Protein 1OTH (pdb70)

Secondary structure (DSSP, 8-state):
----TT--BS-GGGS-HHHHHHHHHHHHHHIIIIIIT-----TTTT-EEEEEESS--SHHHHHHHHHHHHTT-EEEEEETTTS-BTTTB-HHHHHHHHHHH-SEEEEE-S-HHHHHHHHHH-SS-EEES--SS--HHHHHHHHHHHHHHHS--TT-EEEEES-SSHHHHHHHTTTGGGT-EEEEE--TT-PPPHHHHHHHHHHHHHHT--EEEES-HHHHHTT-SEEEE--SS-TT-GGGHHHHHHHTTT--B-HHHHHTS-TT-EEEE-S---TTTB-HHHHTSTTB-HHHHHHHHHHHHHHHHHHHH------SPPPP-

Sequence (321 aa):
KVQLKGRDLLTLKNFTGEEIKYMLWLSADLKFRIKQKGEYLPLLQGKSLGMIFEKRSTRTRLSTETGFALLGGHPCFLTTQDIHLGVNESLTDTARVLSSMADAVLARVYKQSDLDTLAKEASIPIINGLSDLYHPIQILADYLTLQEHYSSLKGLTLSWIGDGNNILHSIMMSAAKFGMHLQAATPKGYEPDASVTKLAEQYAKENGTKLLLTNDPLEAAHGGNVLITDTWISMGREEEKKKRLQAFQGYQVTMKTAKVAASDWTFLHCLPRKPEEVDDEVFYSPRSLVFPEAENRKWTIMAVMVSLLTDYSPQLQKPKF

Solvent-accessible surface area: 14017 Å² total; per-residue (Å²): 142,38,149,6,116,52,71,46,0,20,8,1,84,73,5,78,11,94,29,1,44,38,1,0,56,0,1,18,1,0,25,90,28,18,100,112,117,61,51,144,15,57,49,0,130,76,68,29,0,3,0,5,9,51,20,211,33,80,57,2,70,103,8,1,56,55,0,4,48,54,0,26,8,119,16,50,78,35,20,66,156,115,41,110,24,64,112,117,56,60,30,46,72,14,0,147,77,20,22,95,142,15,48,0,0,0,0,13,3,91,131,22,63,33,0,73,44,2,22,165,40,10,105,23,10,0,0,0,0,15,0,78,52,14,4,0,2,2,0,2,0,3,2,2,3,0,19,80,92,43,77,28,0,162,40,18,14,0,0,0,1,0,11,15,13,10,4,0,6,1,1,5,2,0,2,9,26,6,15,1,45,6,17,0,0,4,4,168,65,45,87,11,66,87,75,0,19,150,41,4,94,90,20,9,180,118,68,67,20,100,42,55,66,29,67,64,28,87,98,0,0,116,37,0,21,0,0,4,1,8,14,14,29,22,65,39,109,97,176,55,110,178,158,8,67,138,40,0,135,65,22,67,0,32,62,159,8,7,174,49,14,27,104,65,20,2,0,0,1,16,20,76,49,78,89,68,1,0,36,86,112,0,10,140,13,140,89,18,17,0,114,65,3,20,63,0,7,55,14,2,4,1,0,0,3,0,9,2,18,24,115,40,80,21,125,46,161,95,23,149,31

InterPro domains:
  IPR002292 Ornithine/putrescine carbamoyltransferase [PR00102] (84-98)
  IPR002292 Ornithine/putrescine carbamoyltransferase [PR00102] (117-130)
  IPR002292 Ornithine/putrescine carbamoyltransferase [PR00102] (157-171)
  IPR002292 Ornithine/putrescine carbamoyltransferase [PR00102] (260-270)
  IPR002292 Ornithine/putrescine carbamoyltransferase [PR00102] (321-332)
  IPR002292 Ornithine/putrescine carbamoyltransferase [TIGR00658] (40-342)
  IPR006130 Aspartate/ornithine carbamoyltransferase [PR00100] (86-105)
  IPR006130 Aspartate/ornithine carbamoyltransferase [PR00100] (168-179)
  IPR006130 Aspartate/ornithine carbamoyltransferase [PR00100] (296-305)
  IPR006130 Aspartate/ornithine carbamoyltransferase [PR00100] (307-330)
  IPR006130 Aspartate/ornithine carbamoyltransferase [PS00097] (86-93)
  IPR006131 Aspartate/ornithine carbamoyltransferase, Asp/Orn-binding domain [PF00185] (187-340)
  IPR006132 Aspartate/ornithine carbamoyltransferase, carbamoyl-P binding [PF02729] (40-181)
  IPR036901 Aspartate/ornithine carbamoyltransferase superfamily [G3DSA:3.40.50.1370] (40-338)
  IPR036901 Aspartate/ornithine carbamoyltransferase superfamily [G3DSA:3.40.50.1370] (171-329)
  IPR036901 Aspartate/ornithine carbamoyltransferase superfamily [SSF53671] (36-344)

Structure (mmCIF, N/CA/C/O backbone):
data_1OTH
#
_entry.id   1OTH
#
_cell.length_a   125.900
_cell.length_b   125.900
_cell.length_c   125.900
_cell.angle_alpha   90.00
_cell.angle_beta   90.00
_cell.angle_gamma   90.00
#
_symmetry.space_group_name_H-M   'P 21 3'
#
loop_
_entity.id
_entity.type
_entity.pdbx_description
1 polymer 'PROTEIN (ORNITHINE TRANSCARBAMOYLASE)'
2 non-polymer N-(PHOSPHONOACETYL)-L-ORNITHINE
3 water water
#
loop_
_atom_site.group_PDB
_atom_site.id
_atom_site.type_symbol
_atom_site.label_atom_id
_atom_site.label_alt_id
_atom_site.label_comp_id
_atom_site.label_asym_id
_atom_site.label_entity_id
_atom_site.label_seq_id
_atom_site.pdbx_PDB_ins_code
_atom_site.Cartn_x
_atom_site.Cartn_y
_atom_site.Cartn_z
_atom_site.occupancy
_atom_site.B_iso_or_equiv
_atom_site.auth_seq_id
_atom_site.auth_comp_id
_atom_site.auth_asym_id
_atom_site.auth_atom_id
_atom_site.pdbx_PDB_model_num
ATOM 1 N N . LYS A 1 1 ? -0.087 -22.004 -45.241 1.00 49.14 34 LYS A N 1
ATOM 2 C CA . LYS A 1 1 ? 0.802 -20.875 -45.439 1.00 48.70 34 LYS A CA 1
ATOM 3 C C . LYS A 1 1 ? 1.303 -20.346 -44.091 1.00 46.24 34 LYS A C 1
ATOM 4 O O . LYS A 1 1 ? 2.398 -20.730 -43.669 1.00 44.73 34 LYS A O 1
ATOM 6 N N . VAL A 1 2 ? 0.524 -19.483 -43.405 1.00 42.28 35 VAL A N 1
ATOM 7 C CA . VAL A 1 2 ? 0.855 -18.954 -42.082 1.00 37.70 35 VAL A CA 1
ATOM 8 C C . VAL A 1 2 ? 0.406 -19.935 -40.999 1.00 36.03 35 VAL A C 1
ATOM 9 O O . VAL A 1 2 ? -0.721 -20.438 -41.011 1.00 34.98 35 VAL A O 1
ATOM 13 N N . GLN A 1 3 ? 1.322 -20.236 -40.073 1.00 34.32 36 GLN A N 1
ATOM 14 C CA . GLN A 1 3 ? 1.038 -21.121 -38.948 1.00 35.25 36 GLN A CA 1
ATOM 15 C C . GLN A 1 3 ? 1.525 -20.469 -37.662 1.00 31.81 36 GLN A C 1
ATOM 16 O O . GLN A 1 3 ? 2.728 -20.379 -37.411 1.00 30.79 36 GLN A O 1
ATOM 22 N N . LEU A 1 4 ? 0.594 -20.016 -36.821 1.00 26.60 37 LEU A N 1
ATOM 23 C CA . LEU A 1 4 ? 0.966 -19.320 -35.606 1.00 22.12 37 LEU A CA 1
ATOM 24 C C . LEU A 1 4 ? 0.642 -20.062 -34.316 1.00 21.11 37 LEU A C 1
ATOM 25 O O . LEU A 1 4 ? 1.058 -19.626 -33.240 1.00 20.45 37 LEU A O 1
ATOM 30 N N . LYS A 1 5 ? -0.079 -21.190 -34.379 1.00 19.60 38 LYS A N 1
ATOM 31 C CA . LYS A 1 5 ? -0.451 -21.945 -33.186 1.00 20.49 38 LYS A CA 1
ATOM 32 C C . LYS A 1 5 ? 0.751 -22.447 -32.388 1.00 20.01 38 LYS A C 1
ATOM 33 O O . LYS A 1 5 ? 1.681 -23.063 -32.915 1.00 20.27 38 LYS A O 1
ATOM 39 N N . GLY A 1 6 ? 0.743 -22.103 -31.101 1.00 18.32 39 GLY A N 1
ATOM 40 C CA . GLY A 1 6 ? 1.808 -22.492 -30.200 1.00 18.58 39 GLY A CA 1
ATOM 41 C C . GLY A 1 6 ? 2.938 -21.486 -30.098 1.00 18.83 39 GLY A C 1
ATOM 42 O O . GLY A 1 6 ? 3.795 -21.614 -29.225 1.00 19.73 39 GLY A O 1
ATOM 43 N N . ARG A 1 7 ? 2.985 -20.469 -30.960 1.00 18.93 40 ARG A N 1
ATOM 44 C CA . ARG A 1 7 ? 4.038 -19.467 -30.888 1.00 18.64 40 ARG A CA 1
ATOM 45 C C . ARG A 1 7 ? 3.884 -18.482 -29.741 1.00 18.41 40 ARG A C 1
ATOM 46 O O . ARG A 1 7 ? 2.801 -18.317 -29.180 1.00 16.27 40 ARG A O 1
ATOM 54 N N . ASP A 1 8 ? 5.007 -17.861 -29.355 1.00 18.65 41 ASP A N 1
ATOM 55 C CA . ASP A 1 8 ? 4.972 -16.754 -28.416 1.00 18.34 41 ASP A CA 1
ATOM 56 C C . ASP A 1 8 ? 4.824 -15.463 -29.222 1.00 18.49 41 ASP A C 1
ATOM 57 O O . ASP A 1 8 ? 5.023 -15.469 -30.438 1.00 18.14 41 ASP A O 1
ATOM 62 N N . LEU A 1 9 ? 4.418 -14.355 -28.590 1.00 18.31 42 LEU A N 1
ATOM 63 C CA . LEU A 1 9 ? 4.386 -13.066 -29.269 1.00 17.71 42 LEU A CA 1
ATOM 64 C C . LEU A 1 9 ? 5.040 -12.074 -28.322 1.00 17.80 42 LEU A C 1
ATOM 65 O O . LEU A 1 9 ? 4.393 -11.413 -27.496 1.00 16.72 42 LEU A O 1
ATOM 70 N N . LEU A 1 10 ? 6.367 -11.979 -28.467 1.00 14.26 43 LEU A N 1
ATOM 71 C CA . LEU A 1 10 ? 7.131 -11.099 -27.588 1.00 16.71 43 LEU A CA 1
ATOM 72 C C . LEU A 1 10 ? 7.499 -9.763 -28.222 1.00 15.02 43 LEU A C 1
ATOM 73 O O . LEU A 1 10 ? 7.680 -8.754 -27.539 1.00 16.56 43 LEU A O 1
ATOM 78 N N . THR A 1 11 ? 7.634 -9.796 -29.552 1.00 16.41 44 THR A N 1
ATOM 79 C CA . THR A 1 11 ? 7.948 -8.655 -30.396 1.00 15.13 44 THR A CA 1
ATOM 80 C C . THR A 1 11 ? 7.654 -9.031 -31.837 1.00 15.14 44 THR A C 1
ATOM 81 O O . THR A 1 11 ? 7.764 -10.178 -32.271 1.00 15.32 44 THR A O 1
ATOM 85 N N . LEU A 1 12 ? 7.252 -7.985 -32.563 1.00 16.71 45 LEU A N 1
ATOM 86 C CA . LEU A 1 12 ? 6.943 -8.046 -33.978 1.00 16.96 45 LEU A CA 1
ATOM 87 C C . LEU A 1 12 ? 8.182 -8.251 -34.856 1.00 18.67 45 LEU A C 1
ATOM 88 O O . LEU A 1 12 ? 8.057 -8.573 -36.040 1.00 16.65 45 LEU A O 1
ATOM 93 N N . LYS A 1 13 ? 9.411 -8.106 -34.334 1.00 20.28 46 LYS A N 1
ATOM 94 C CA . LYS A 1 13 ? 10.565 -8.423 -35.164 1.00 23.79 46 LYS A CA 1
ATOM 95 C C . LYS A 1 13 ? 10.663 -9.906 -35.493 1.00 22.92 46 LYS A C 1
ATOM 96 O O . LYS A 1 13 ? 11.306 -10.269 -36.477 1.00 24.94 46 LYS A O 1
ATOM 102 N N . ASN A 1 14 ? 10.001 -10.767 -34.706 1.00 20.76 47 ASN A N 1
ATOM 103 C CA . ASN A 1 14 ? 10.003 -12.202 -34.949 1.00 20.98 47 ASN A CA 1
ATOM 104 C C . ASN A 1 14 ? 8.894 -12.648 -35.885 1.00 20.81 47 ASN A C 1
ATOM 105 O O . ASN A 1 14 ? 8.671 -13.845 -36.076 1.00 22.33 47 ASN A O 1
ATOM 110 N N . PHE A 1 15 ? 8.185 -11.680 -36.485 1.00 20.14 48 PHE A N 1
ATOM 111 C CA . PHE A 1 15 ? 7.056 -11.938 -37.366 1.00 19.39 48 PHE A CA 1
ATOM 112 C C . PHE A 1 15 ? 7.218 -11.282 -38.727 1.00 20.06 48 PHE A C 1
ATOM 113 O O . PHE A 1 15 ? 7.652 -10.131 -38.839 1.00 19.71 48 PHE A O 1
ATOM 121 N N . THR A 1 16 ? 6.867 -12.038 -39.769 1.00 18.28 49 THR A N 1
ATOM 122 C CA . THR A 1 16 ? 6.891 -11.521 -41.130 1.00 17.86 49 THR A CA 1
ATOM 123 C C . THR A 1 16 ? 5.658 -10.658 -41.401 1.00 19.33 49 THR A C 1
ATOM 124 O O . THR A 1 16 ? 4.666 -10.698 -40.662 1.00 18.05 49 THR A O 1
ATOM 128 N N . GLY A 1 17 ? 5.725 -9.879 -42.489 1.00 17.97 50 GLY A N 1
ATOM 129 C CA . GLY A 1 17 ? 4.615 -9.063 -42.952 1.00 16.97 50 GLY A CA 1
ATOM 130 C C . GLY A 1 17 ? 3.387 -9.928 -43.161 1.00 18.41 50 GLY A C 1
ATOM 131 O O . GLY A 1 17 ? 2.290 -9.552 -42.760 1.00 17.94 50 GLY A O 1
ATOM 132 N N . GLU A 1 18 ? 3.563 -11.131 -43.713 1.00 17.96 51 GLU A N 1
ATOM 133 C CA . GLU A 1 18 ? 2.455 -12.041 -43.941 1.00 21.40 51 GLU A CA 1
ATOM 134 C C . GLU A 1 18 ? 1.823 -12.559 -42.649 1.00 19.71 51 GLU A C 1
ATOM 135 O O . GLU A 1 18 ? 0.601 -12.699 -42.566 1.00 18.04 51 GLU A O 1
ATOM 141 N N . GLU A 1 19 ? 2.631 -12.811 -41.612 1.00 19.75 52 GLU A N 1
ATOM 142 C CA . GLU A 1 19 ? 2.103 -13.250 -40.324 1.00 18.70 52 GLU A CA 1
ATOM 143 C C . GLU A 1 19 ? 1.357 -12.150 -39.588 1.00 17.47 52 GLU A C 1
ATOM 144 O O . GLU A 1 19 ? 0.314 -12.417 -38.991 1.00 17.34 52 GLU A O 1
ATOM 150 N N . ILE A 1 20 ? 1.861 -10.909 -39.639 1.00 15.84 53 ILE A N 1
ATOM 151 C CA . ILE A 1 20 ? 1.191 -9.800 -38.981 1.00 16.62 53 ILE A CA 1
ATOM 152 C C . ILE A 1 20 ? -0.097 -9.461 -39.735 1.00 17.89 53 ILE A C 1
ATOM 153 O O . ILE A 1 20 ? -1.112 -9.142 -39.108 1.00 19.24 53 ILE A O 1
ATOM 158 N N . LYS A 1 21 ? -0.107 -9.567 -41.079 1.00 18.62 54 LYS A N 1
ATOM 159 C CA . LYS A 1 21 ? -1.319 -9.355 -41.866 1.00 17.64 54 LYS A CA 1
ATOM 160 C C . LYS A 1 21 ? -2.370 -10.410 -41.535 1.00 16.81 54 LYS A C 1
ATOM 161 O O . LYS A 1 21 ? -3.564 -10.111 -41.480 1.00 15.25 54 LYS A O 1
ATOM 167 N N . TYR A 1 22 ? -1.928 -11.642 -41.256 1.00 15.76 55 TYR A N 1
ATOM 168 C CA . TYR A 1 22 ? -2.836 -12.705 -40.860 1.00 17.03 55 TYR A CA 1
ATOM 169 C C . TYR A 1 22 ? -3.525 -12.358 -39.542 1.00 16.23 55 TYR A C 1
ATOM 170 O O . TYR A 1 22 ? -4.728 -12.585 -39.392 1.00 18.11 55 TYR A O 1
ATOM 179 N N . MET A 1 23 ? -2.771 -11.827 -38.576 1.00 15.66 56 MET A N 1
ATOM 180 C CA . MET A 1 23 ? -3.344 -11.403 -37.308 1.00 15.69 56 MET A CA 1
ATOM 181 C C . MET A 1 23 ? -4.348 -10.269 -37.484 1.00 14.47 56 MET A C 1
ATOM 182 O O . MET A 1 23 ? -5.383 -10.269 -36.817 1.00 13.97 56 MET A O 1
ATOM 187 N N . LEU A 1 24 ? -4.117 -9.314 -38.396 1.00 14.07 57 LEU A N 1
ATOM 188 C CA . LEU A 1 24 ? -5.084 -8.245 -38.649 1.00 13.95 57 LEU A CA 1
ATOM 189 C C . LEU A 1 24 ? -6.315 -8.752 -39.412 1.00 14.68 57 LEU A C 1
ATOM 190 O O . LEU A 1 24 ? -7.428 -8.256 -39.213 1.00 13.85 57 LEU A O 1
ATOM 195 N N . TRP A 1 25 ? -6.143 -9.769 -40.272 1.00 14.45 58 TRP A N 1
ATOM 196 C CA . TRP A 1 25 ? -7.234 -10.422 -40.990 1.00 15.47 58 TRP A CA 1
ATOM 197 C C . TRP A 1 25 ? -8.147 -11.103 -39.981 1.00 16.77 58 TRP A C 1
ATOM 198 O O . TRP A 1 25 ? -9.358 -10.893 -40.042 1.00 16.32 58 TRP A O 1
ATOM 209 N N . LEU A 1 26 ? -7.586 -11.917 -39.063 1.00 17.07 59 LEU A N 1
ATOM 210 C CA . LEU A 1 26 ? -8.359 -12.579 -38.017 1.00 16.18 59 LEU A CA 1
ATOM 211 C C . LEU A 1 26 ? -9.067 -11.556 -37.122 1.00 14.55 59 LEU A C 1
ATOM 212 O O . LEU A 1 26 ? -10.206 -11.791 -36.725 1.00 15.21 59 LEU A O 1
ATOM 217 N N . SER A 1 27 ? -8.428 -10.423 -36.776 1.00 12.94 60 SER A N 1
ATOM 218 C CA . SER A 1 27 ? -9.035 -9.365 -35.975 1.00 12.15 60 SER A CA 1
ATOM 219 C C . SER A 1 27 ? -10.309 -8.814 -36.610 1.00 14.38 60 SER A C 1
ATOM 220 O O . SER A 1 27 ? -11.332 -8.629 -35.942 1.00 13.29 60 SER A O 1
ATOM 223 N N . ALA A 1 28 ? -10.201 -8.544 -37.929 1.00 14.66 61 ALA A N 1
ATOM 224 C CA . ALA A 1 28 ? -11.290 -8.036 -38.749 1.00 14.57 61 ALA A CA 1
ATOM 225 C C . ALA A 1 28 ? -12.391 -9.082 -38.846 1.00 15.90 61 ALA A C 1
ATOM 226 O O . ALA A 1 28 ? -13.569 -8.740 -38.780 1.00 18.02 61 ALA A O 1
ATOM 228 N N . ASP A 1 29 ? -12.044 -10.369 -38.954 1.00 15.48 62 ASP A N 1
ATOM 229 C CA . ASP A 1 29 ? -13.033 -11.434 -39.036 1.00 16.62 62 ASP A CA 1
ATOM 230 C C . ASP A 1 29 ? -13.837 -11.551 -37.745 1.00 17.50 62 ASP A C 1
ATOM 231 O O . ASP A 1 29 ? -15.072 -11.582 -37.772 1.00 17.51 62 ASP A O 1
ATOM 236 N N . LEU A 1 30 ? -13.117 -11.576 -36.613 1.00 15.65 63 LEU A N 1
ATOM 237 C CA . LEU A 1 30 ? -13.716 -11.664 -35.284 1.00 16.66 63 LEU A CA 1
ATOM 238 C C . LEU A 1 30 ? -14.561 -10.428 -34.959 1.00 16.33 63 LEU A C 1
ATOM 239 O O . LEU A 1 30 ? -15.665 -10.563 -34.421 1.00 14.52 63 LEU A O 1
ATOM 244 N N . LYS A 1 31 ? -14.088 -9.223 -35.330 1.00 13.96 64 LYS A N 1
ATOM 245 C CA . LYS A 1 31 ? -14.859 -7.996 -35.161 1.00 13.78 64 LYS A CA 1
ATOM 246 C C . LYS A 1 31 ? -16.145 -8.054 -36.001 1.00 13.66 64 LYS A C 1
ATOM 247 O O . LYS A 1 31 ? -17.228 -7.767 -35.487 1.00 12.89 64 LYS A O 1
ATOM 253 N N . PHE A 1 32 ? -16.084 -8.481 -37.269 1.00 13.53 65 PHE A N 1
ATOM 254 C CA . PHE A 1 32 ? -17.273 -8.576 -38.107 1.00 15.21 65 PHE A CA 1
ATOM 255 C C . PHE A 1 32 ? -18.291 -9.585 -37.558 1.00 15.37 65 PHE A C 1
ATOM 256 O O . PHE A 1 32 ? -19.460 -9.239 -37.370 1.00 13.53 65 PHE A O 1
ATOM 264 N N . ARG A 1 33 ? -17.861 -10.817 -37.248 1.00 16.39 66 ARG A N 1
ATOM 265 C CA . ARG A 1 33 ? -18.758 -11.853 -36.730 1.00 16.76 66 ARG A CA 1
ATOM 266 C C . ARG A 1 33 ? -19.432 -11.519 -35.403 1.00 16.20 66 ARG A C 1
ATOM 267 O O . ARG A 1 33 ? -20.649 -11.668 -35.274 1.00 17.08 66 ARG A O 1
ATOM 275 N N . ILE A 1 34 ? -18.661 -11.031 -34.421 1.00 14.53 67 ILE A N 1
ATOM 276 C CA . ILE A 1 34 ? -19.187 -10.730 -33.098 1.00 14.48 67 ILE A CA 1
ATOM 277 C C . ILE A 1 34 ? -19.785 -9.334 -32.991 1.00 15.57 67 ILE A C 1
ATOM 278 O O . ILE A 1 34 ? -20.949 -9.230 -32.597 1.00 14.97 67 ILE A O 1
ATOM 283 N N . LYS A 1 35 ? -19.059 -8.253 -33.323 1.00 15.36 68 LYS A N 1
ATOM 284 C CA . LYS A 1 35 ? -19.593 -6.902 -33.192 1.00 14.31 68 LYS A CA 1
ATOM 285 C C . LYS A 1 35 ? -20.702 -6.614 -34.200 1.00 15.75 68 LYS A C 1
ATOM 286 O O . LYS A 1 35 ? -21.745 -6.076 -33.827 1.00 15.26 68 LYS A O 1
ATOM 292 N N . GLN A 1 36 ? -20.531 -6.973 -35.477 1.00 15.90 69 GLN A N 1
ATOM 293 C CA . GLN A 1 36 ? -21.536 -6.661 -36.476 1.00 15.99 69 GLN A CA 1
ATOM 294 C C . GLN A 1 36 ? -22.611 -7.733 -36.610 1.00 15.95 69 GLN A C 1
ATOM 295 O O . GLN A 1 36 ? -23.796 -7.396 -36.540 1.00 16.43 69 GLN A O 1
ATOM 301 N N . LYS A 1 37 ? -22.275 -9.018 -36.787 1.00 15.16 70 LYS A N 1
ATOM 302 C CA . LYS A 1 37 ? -23.301 -10.051 -36.925 1.00 15.54 70 LYS A CA 1
ATOM 303 C C . LYS A 1 37 ? -23.917 -10.523 -35.602 1.00 18.25 70 LYS A C 1
ATOM 304 O O . LYS A 1 37 ? -24.978 -11.163 -35.579 1.00 17.78 70 LYS A O 1
ATOM 310 N N . GLY A 1 38 ? -23.287 -10.193 -34.465 1.00 17.38 71 GLY A N 1
ATOM 311 C CA . GLY A 1 38 ? -23.791 -10.568 -33.150 1.00 16.98 71 GLY A CA 1
ATOM 312 C C . GLY A 1 38 ? -23.643 -12.046 -32.819 1.00 17.20 71 GLY A C 1
ATOM 313 O O . GLY A 1 38 ? -24.384 -12.563 -31.988 1.00 18.04 71 GLY A O 1
ATOM 314 N N . GLU A 1 39 ? -22.704 -12.758 -33.449 1.00 16.30 72 GLU A N 1
ATOM 315 C CA . GLU A 1 39 ? -22.484 -14.164 -33.156 1.00 17.73 72 GLU A CA 1
ATOM 316 C C . GLU A 1 39 ? -21.761 -14.367 -31.827 1.00 18.32 72 GLU A C 1
ATOM 317 O O . GLU A 1 39 ? -21.013 -13.503 -31.364 1.00 18.65 72 GLU A O 1
ATOM 323 N N . TYR A 1 40 ? -22.043 -15.498 -31.177 1.00 18.50 73 TYR A N 1
ATOM 324 C CA . TYR A 1 40 ? -21.313 -15.902 -29.989 1.00 18.20 73 TYR A CA 1
ATOM 325 C C . TYR A 1 40 ? -20.367 -17.010 -30.444 1.00 17.59 73 TYR A C 1
ATOM 326 O O . TYR A 1 40 ? -20.773 -18.067 -30.935 1.00 17.27 73 TYR A O 1
ATOM 335 N N . LEU A 1 41 ? -19.068 -16.753 -30.307 1.00 17.50 74 LEU A N 1
ATOM 336 C CA . LEU A 1 41 ? -18.068 -17.686 -30.796 1.00 18.31 74 LEU A CA 1
ATOM 337 C C . LEU A 1 41 ? -17.229 -18.217 -29.648 1.00 19.33 74 LEU A C 1
ATOM 338 O O . LEU A 1 41 ? -16.226 -17.605 -29.283 1.00 19.61 74 LEU A O 1
ATOM 343 N N . PRO A 1 42 ? -17.583 -19.357 -29.033 1.00 20.57 75 PRO A N 1
ATOM 344 C CA . PRO A 1 42 ? -16.899 -19.884 -27.852 1.00 18.55 75 PRO A CA 1
ATOM 345 C C . PRO A 1 42 ? -15.611 -20.620 -28.224 1.00 17.73 75 PRO A C 1
ATOM 346 O O . PRO A 1 42 ? -15.378 -21.761 -27.818 1.00 15.70 75 PRO A O 1
ATOM 350 N N . LEU A 1 43 ? -14.747 -19.940 -28.995 1.00 15.98 76 LEU A N 1
ATOM 351 C CA . LEU A 1 43 ? -13.513 -20.522 -29.508 1.00 17.41 76 LEU A CA 1
ATOM 352 C C . LEU A 1 43 ? -12.467 -20.893 -28.459 1.00 16.54 76 LEU A C 1
ATOM 353 O O . LEU A 1 43 ? -11.617 -21.759 -28.685 1.00 17.49 76 LEU A O 1
ATOM 358 N N . LEU A 1 44 ? -12.520 -20.244 -27.291 1.00 16.73 77 LEU A N 1
ATOM 359 C CA . LEU A 1 44 ? -11.581 -20.525 -26.226 1.00 16.25 77 LEU A CA 1
ATOM 360 C C . LEU A 1 44 ? -12.270 -21.162 -25.033 1.00 16.90 77 LEU A C 1
ATOM 361 O O . LEU A 1 44 ? -11.818 -21.046 -23.889 1.00 15.84 77 LEU A O 1
ATOM 366 N N . GLN A 1 45 ? -13.366 -21.893 -25.290 1.00 16.13 78 GLN A N 1
ATOM 367 C CA . GLN A 1 45 ? -14.059 -22.587 -24.216 1.00 18.16 78 GLN A CA 1
ATOM 368 C C . GLN A 1 45 ? -13.151 -23.673 -23.649 1.00 17.32 78 GLN A C 1
ATOM 369 O O . GLN A 1 45 ? -12.445 -24.363 -24.382 1.00 18.10 78 GLN A O 1
ATOM 375 N N . GLY A 1 46 ? -13.129 -23.766 -22.319 1.00 15.84 79 GLY A N 1
ATOM 376 C CA . GLY A 1 46 ? -12.279 -24.709 -21.624 1.00 16.75 79 GLY A CA 1
ATOM 377 C C . GLY A 1 46 ? -10.827 -24.245 -21.567 1.00 16.17 79 GLY A C 1
ATOM 378 O O . GLY A 1 46 ? -9.953 -25.040 -21.235 1.00 14.77 79 GLY A O 1
ATOM 379 N N . LYS A 1 47 ? -10.527 -22.987 -21.917 1.00 15.78 80 LYS A N 1
ATOM 380 C CA . LYS A 1 47 ? -9.167 -22.473 -21.830 1.00 16.73 80 LYS A CA 1
ATOM 381 C C . LYS A 1 47 ? -9.101 -21.372 -20.782 1.00 16.63 80 LYS A C 1
ATOM 382 O O . LYS A 1 47 ? -10.108 -20.740 -20.447 1.00 16.13 80 LYS A O 1
ATOM 388 N N . SER A 1 48 ? -7.897 -21.149 -20.243 1.00 14.90 81 SER A N 1
ATOM 389 C CA . SER A 1 48 ? -7.648 -20.066 -19.303 1.00 15.78 81 SER A CA 1
ATOM 390 C C . SER A 1 48 ? -6.399 -19.274 -19.665 1.00 14.03 81 SER A C 1
ATOM 391 O O . SER A 1 48 ? -5.489 -19.759 -20.338 1.00 14.78 81 SER A O 1
ATOM 394 N N . LEU A 1 49 ? -6.383 -18.026 -19.202 1.00 13.96 82 LEU A N 1
ATOM 395 C CA . LEU A 1 49 ? -5.282 -17.107 -19.416 1.00 14.56 82 LEU A CA 1
ATOM 396 C C . LEU A 1 49 ? -4.734 -16.570 -18.103 1.00 15.99 82 LEU A C 1
ATOM 397 O O . LEU A 1 49 ? -5.487 -16.081 -17.251 1.00 15.81 82 LEU A O 1
ATOM 402 N N . GLY A 1 50 ? -3.412 -16.637 -17.938 1.00 15.31 83 GLY A N 1
ATOM 403 C CA . GLY A 1 50 ? -2.781 -16.022 -16.783 1.00 16.07 83 GLY A CA 1
ATOM 404 C C . GLY A 1 50 ? -2.322 -14.620 -17.160 1.00 18.08 83 GLY A C 1
ATOM 405 O O . GLY A 1 50 ? -1.473 -14.475 -18.038 1.00 18.08 83 GLY A O 1
ATOM 406 N N . MET A 1 51 ? -2.885 -13.572 -16.537 1.00 18.57 84 MET A N 1
ATOM 407 C CA . MET A 1 51 ? -2.520 -12.188 -16.831 1.00 19.27 84 MET A CA 1
ATOM 408 C C . MET A 1 51 ? -1.658 -11.588 -15.726 1.00 20.92 84 MET A C 1
ATOM 409 O O . MET A 1 51 ? -2.155 -11.247 -14.649 1.00 21.91 84 MET A O 1
ATOM 414 N N . ILE A 1 52 ? -0.345 -11.471 -15.969 1.00 21.21 85 ILE A N 1
ATOM 415 C CA . ILE A 1 52 ? 0.570 -10.871 -15.001 1.00 20.64 85 ILE A CA 1
ATOM 416 C C . ILE A 1 52 ? 0.783 -9.398 -15.336 1.00 20.26 85 ILE A C 1
ATOM 417 O O . ILE A 1 52 ? 1.225 -9.036 -16.422 1.00 20.93 85 ILE A O 1
ATOM 422 N N . PHE A 1 53 ? 0.453 -8.530 -14.387 1.00 18.74 86 PHE A N 1
ATOM 423 C CA . PHE A 1 53 ? 0.600 -7.098 -14.549 1.00 18.96 86 PHE A CA 1
ATOM 424 C C . PHE A 1 53 ? 1.474 -6.489 -13.468 1.00 19.80 86 PHE A C 1
ATOM 425 O O . PHE A 1 53 ? 1.119 -6.484 -12.290 1.00 20.07 86 PHE A O 1
ATOM 433 N N . GLU A 1 54 ? 2.635 -5.971 -13.876 1.00 19.39 87 GLU A N 1
ATOM 434 C CA . GLU A 1 54 ? 3.571 -5.309 -12.975 1.00 20.05 87 GLU A CA 1
ATOM 435 C C . GLU A 1 54 ? 3.436 -3.799 -13.023 1.00 19.99 87 GLU A C 1
ATOM 436 O O . GLU A 1 54 ? 4.107 -3.072 -12.281 1.00 19.99 87 GLU A O 1
ATOM 442 N N . LYS A 1 55 ? 2.558 -3.327 -13.923 1.00 18.66 88 LYS A N 1
ATOM 443 C CA . LYS A 1 55 ? 2.294 -1.911 -14.155 1.00 17.67 88 LYS A 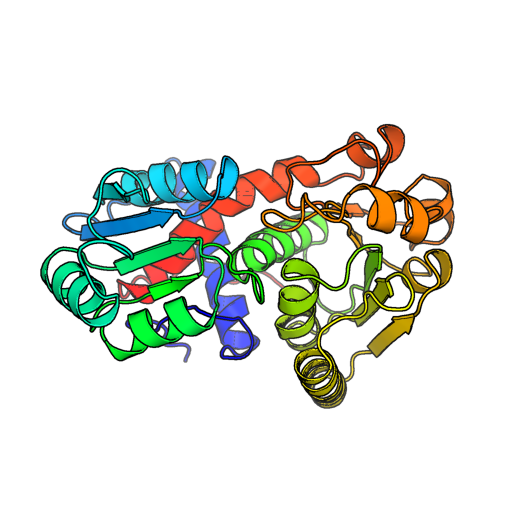CA 1
ATOM 444 C C . LYS A 1 55 ? 0.800 -1.720 -14.337 1.00 17.11 88 LYS A C 1
ATOM 445 O O . LYS A 1 55 ? 0.088 -2.676 -14.634 1.00 18.59 88 LYS A O 1
ATOM 451 N N . ARG A 1 56 ? 0.313 -0.490 -14.163 1.00 16.68 89 ARG A N 1
ATOM 452 C CA . ARG A 1 56 ? -1.090 -0.156 -14.366 1.00 16.85 89 ARG A CA 1
ATOM 453 C C . ARG A 1 56 ? -1.520 -0.333 -15.813 1.00 16.65 89 ARG A C 1
ATOM 454 O O . ARG A 1 56 ? -0.697 -0.325 -16.731 1.00 15.60 89 ARG A O 1
ATOM 462 N N . SER A 1 57 ? -2.831 -0.502 -15.991 1.00 15.55 90 SER A N 1
ATOM 463 C CA . SER A 1 57 ? -3.419 -0.675 -17.304 1.00 15.33 90 SER A CA 1
ATOM 464 C C . SER A 1 57 ? -4.928 -0.492 -17.259 1.00 15.63 90 SER A C 1
ATOM 465 O O . SER A 1 57 ? -5.571 -0.960 -16.315 1.00 17.36 90 SER A O 1
ATOM 468 N N . THR A 1 58 ? -5.498 0.218 -18.244 1.00 13.70 91 THR A N 1
ATOM 469 C CA . THR A 1 58 ? -6.945 0.300 -18.400 1.00 13.71 91 THR A CA 1
ATOM 470 C C . THR A 1 58 ? -7.304 -0.469 -19.667 1.00 14.47 91 THR A C 1
ATOM 471 O O . THR A 1 58 ? -8.070 -1.434 -19.596 1.00 16.08 91 THR A O 1
ATOM 475 N N . ARG A 1 59 ? -6.752 -0.097 -20.834 1.00 14.55 92 ARG A N 1
ATOM 476 C CA . ARG A 1 59 ? -7.037 -0.765 -22.103 1.00 14.11 92 ARG A CA 1
ATOM 477 C C . ARG A 1 59 ? -6.518 -2.183 -22.280 1.00 14.44 92 ARG A C 1
ATOM 478 O O . ARG A 1 59 ? -7.289 -3.038 -22.721 1.00 12.71 92 ARG A O 1
ATOM 486 N N . THR A 1 60 ? -5.246 -2.479 -21.955 1.00 13.42 93 THR A N 1
ATOM 487 C CA . THR A 1 60 ? -4.697 -3.823 -22.113 1.00 14.53 93 THR A CA 1
ATOM 488 C C . THR A 1 60 ? -5.453 -4.750 -21.173 1.00 14.09 93 THR A C 1
ATOM 489 O O . THR A 1 60 ? -5.845 -5.834 -21.578 1.00 15.72 93 THR A O 1
ATOM 493 N N . ARG A 1 61 ? -5.711 -4.311 -19.941 1.00 15.24 94 ARG A N 1
ATOM 494 C CA . ARG A 1 61 ? -6.463 -5.073 -18.951 1.00 14.59 94 ARG A CA 1
ATOM 495 C C . ARG A 1 61 ? -7.879 -5.400 -19.413 1.00 14.66 94 ARG A C 1
ATOM 496 O O . ARG A 1 61 ? -8.231 -6.573 -19.454 1.00 15.48 94 ARG A O 1
ATOM 504 N N . LEU A 1 62 ? -8.696 -4.391 -19.761 1.00 15.01 95 LEU A N 1
ATOM 505 C CA . LEU A 1 62 ? -10.072 -4.587 -20.204 1.00 17.00 95 LEU A CA 1
ATOM 506 C C . LEU A 1 62 ? -10.223 -5.337 -21.508 1.00 16.64 95 LEU A C 1
ATOM 507 O O . LEU A 1 62 ? -11.071 -6.223 -21.606 1.00 16.94 95 LEU A O 1
ATOM 512 N N . SER A 1 63 ? -9.414 -4.992 -22.520 1.00 15.62 96 SER A N 1
ATOM 513 C CA . SER A 1 63 ? -9.490 -5.635 -23.822 1.00 14.41 96 SER A CA 1
ATOM 514 C C . SER A 1 63 ? -9.163 -7.113 -23.710 1.00 13.77 96 SER A C 1
ATOM 515 O O . SER A 1 63 ? -9.869 -7.937 -24.290 1.00 13.63 96 SER A O 1
ATOM 518 N N . THR A 1 64 ? -8.115 -7.441 -22.929 1.00 13.05 97 THR A N 1
ATOM 519 C CA . THR A 1 64 ? -7.678 -8.823 -22.748 1.00 13.42 97 THR A CA 1
ATOM 520 C C . THR A 1 64 ? -8.690 -9.590 -21.903 1.00 15.28 97 THR A C 1
ATOM 521 O O . THR A 1 64 ? -9.102 -10.693 -22.287 1.00 15.29 97 THR A O 1
ATOM 525 N N . GLU A 1 65 ? -9.147 -9.006 -20.783 1.00 15.16 98 GLU A N 1
ATOM 526 C CA . GLU A 1 65 ? -10.067 -9.711 -19.903 1.00 15.51 98 GLU A CA 1
ATOM 527 C C . GLU A 1 65 ? -11.435 -9.944 -20.538 1.00 15.17 98 GLU A C 1
ATOM 528 O O . GLU A 1 65 ? -11.892 -11.090 -20.588 1.00 15.45 98 GLU A O 1
ATOM 534 N N . THR A 1 66 ? -12.076 -8.897 -21.090 1.00 14.97 99 THR A N 1
ATOM 535 C CA . THR A 1 66 ? -13.386 -9.055 -21.713 1.00 12.90 99 THR A CA 1
ATOM 536 C C . THR A 1 66 ? -13.266 -9.812 -23.021 1.00 13.26 99 THR A C 1
ATOM 537 O O . THR A 1 66 ? -14.180 -10.552 -23.367 1.00 14.66 99 THR A O 1
ATOM 541 N N . GLY A 1 67 ? -12.141 -9.676 -23.740 1.00 14.12 100 GLY A N 1
ATOM 542 C CA . GLY A 1 67 ? -11.888 -10.385 -24.990 1.00 12.42 100 GLY A CA 1
ATOM 543 C C . GLY A 1 67 ? -11.733 -11.895 -24.809 1.00 11.71 100 GLY A C 1
ATOM 544 O O . GLY A 1 67 ? -12.343 -12.678 -25.549 1.00 11.11 100 GLY A O 1
ATOM 545 N N . PHE A 1 68 ? -10.961 -12.338 -23.807 1.00 12.62 101 PHE A N 1
ATOM 546 C CA . PHE A 1 68 ? -10.763 -13.773 -23.565 1.00 13.50 101 PHE A CA 1
ATOM 547 C C . PHE A 1 68 ? -12.074 -14.436 -23.131 1.00 13.53 101 PHE A C 1
ATOM 548 O O . PHE A 1 68 ? -12.443 -15.515 -23.601 1.00 13.04 101 PHE A O 1
ATOM 556 N N . ALA A 1 69 ? -12.802 -13.742 -22.250 1.00 14.21 102 ALA A N 1
ATOM 557 C CA . ALA A 1 69 ? -14.079 -14.212 -21.760 1.00 13.64 102 ALA A CA 1
ATOM 558 C C . ALA A 1 69 ? -15.174 -14.215 -22.822 1.00 15.33 102 ALA A C 1
ATOM 559 O O . ALA A 1 69 ? -16.016 -15.112 -22.824 1.00 15.82 102 ALA A O 1
ATOM 561 N N . LEU A 1 70 ? -15.163 -13.266 -23.765 1.00 15.04 103 LEU A N 1
ATOM 562 C CA . LEU A 1 70 ? -16.136 -13.206 -24.855 1.00 15.80 103 LEU A CA 1
ATOM 563 C C . LEU A 1 70 ? -16.008 -14.426 -25.770 1.00 15.96 103 LEU A C 1
ATOM 564 O O . LEU A 1 70 ? -16.982 -14.865 -26.386 1.00 16.19 103 LEU A O 1
ATOM 569 N N . LEU A 1 71 ? -14.801 -15.009 -25.840 1.00 14.66 104 LEU A N 1
ATOM 570 C CA . LEU A 1 71 ? -14.597 -16.235 -26.592 1.00 14.98 104 LEU A CA 1
ATOM 571 C C . LEU A 1 71 ? -14.761 -17.500 -25.740 1.00 14.75 104 LEU A C 1
ATOM 572 O O . LEU A 1 71 ? -14.359 -18.583 -26.154 1.00 15.22 104 LEU A O 1
ATOM 577 N N . GLY A 1 72 ? -15.349 -17.392 -24.538 1.00 14.84 105 GLY A N 1
ATOM 578 C CA . GLY A 1 72 ? -15.672 -18.528 -23.683 1.00 13.57 105 GLY A CA 1
ATOM 579 C C . GLY A 1 72 ? -14.576 -18.936 -22.713 1.00 16.10 105 GLY A C 1
ATOM 580 O O . GLY A 1 72 ? -14.789 -19.876 -21.950 1.00 16.00 105 GLY A O 1
ATOM 581 N N . GLY A 1 73 ? -13.408 -18.273 -22.690 1.00 15.29 106 GLY A N 1
ATOM 582 C CA . GLY A 1 73 ? -12.318 -18.648 -21.796 1.00 15.54 106 GLY A CA 1
ATOM 583 C C . GLY A 1 73 ? -12.325 -17.890 -20.480 1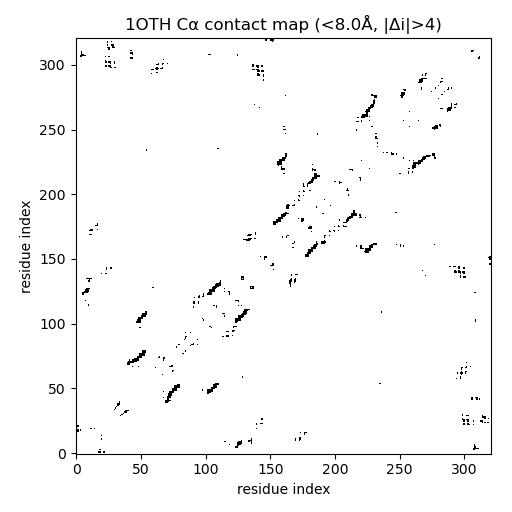.00 14.74 106 GLY A C 1
ATOM 584 O O . GLY A 1 73 ? -13.079 -16.931 -20.302 1.00 13.59 106 GLY A O 1
ATOM 585 N N . HIS A 1 74 ? -11.468 -18.315 -19.544 1.00 15.45 107 HIS A N 1
ATOM 586 C CA . HIS A 1 74 ? -11.383 -17.647 -18.252 1.00 16.62 107 HIS A CA 1
ATOM 587 C C . HIS A 1 74 ? -10.075 -16.873 -18.069 1.00 16.23 107 HIS A C 1
ATOM 588 O O . HIS A 1 74 ? -9.005 -17.473 -17.976 1.00 18.12 107 HIS A O 1
ATOM 595 N N . PRO A 1 75 ? -10.122 -15.537 -17.972 1.00 15.76 108 PRO A N 1
ATOM 596 C CA . PRO A 1 75 ? -8.974 -14.694 -17.686 1.00 16.62 108 PRO A CA 1
ATOM 597 C C . PRO A 1 75 ? -8.730 -14.572 -16.182 1.00 18.21 108 PRO A C 1
ATOM 598 O O . PRO A 1 75 ? -9.652 -14.355 -15.387 1.00 18.40 108 PRO A O 1
ATOM 602 N N . CYS A 1 76 ? -7.469 -14.667 -15.781 1.00 18.04 109 CYS A N 1
ATOM 603 C CA . CYS A 1 76 ? -7.124 -14.584 -14.375 1.00 20.13 109 CYS A CA 1
ATOM 604 C C . CYS A 1 76 ? -6.112 -13.448 -14.159 1.00 18.90 109 CYS A C 1
ATOM 605 O O . CYS A 1 76 ? -4.985 -13.477 -14.652 1.00 18.05 109 CYS A O 1
ATOM 608 N N . PHE A 1 77 ? -6.545 -12.381 -13.470 1.00 17.94 110 PHE A N 1
ATOM 609 C CA . PHE A 1 77 ? -5.739 -11.185 -13.204 1.00 19.07 110 PHE A CA 1
ATOM 610 C C . PHE A 1 77 ? -4.865 -11.315 -11.956 1.00 18.79 110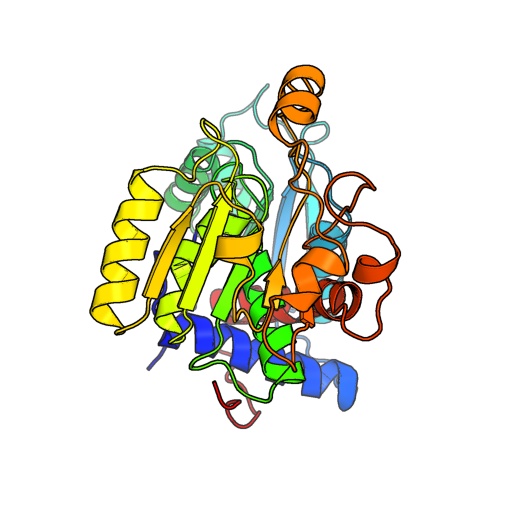 PHE A C 1
ATOM 611 O O . PHE A 1 77 ? -5.319 -11.309 -10.808 1.00 16.93 110 PHE A O 1
ATOM 619 N N . LEU A 1 78 ? -3.559 -11.384 -12.217 1.00 19.82 111 LEU A N 1
ATOM 620 C CA . LEU A 1 78 ? -2.554 -11.599 -11.187 1.00 19.23 111 LEU A CA 1
ATOM 621 C C . LEU A 1 78 ? -1.654 -10.385 -11.065 1.00 19.59 111 LEU A C 1
ATOM 622 O O . LEU A 1 78 ? -1.090 -9.939 -12.063 1.00 20.90 111 LEU A O 1
ATOM 627 N N . THR A 1 79 ? -1.526 -9.816 -9.866 1.00 21.19 112 THR A N 1
ATOM 628 C CA . THR A 1 79 ? -0.625 -8.687 -9.633 1.00 24.22 112 THR A CA 1
ATOM 629 C C . THR A 1 79 ? 0.500 -9.086 -8.688 1.00 26.74 112 THR A C 1
ATOM 630 O O . THR A 1 79 ? 0.432 -10.094 -7.977 1.00 23.11 112 THR A O 1
ATOM 634 N N . THR A 1 80 ? 1.497 -8.185 -8.672 1.00 29.47 113 THR A N 1
ATOM 635 C CA . THR A 1 80 ? 2.696 -8.272 -7.846 1.00 33.26 113 THR A CA 1
ATOM 636 C C . THR A 1 80 ? 2.344 -8.469 -6.373 1.00 32.26 113 THR A C 1
ATOM 637 O O . THR A 1 80 ? 2.988 -9.274 -5.720 1.00 34.28 113 THR A O 1
ATOM 641 N N . GLN A 1 81 ? 1.297 -7.812 -5.856 1.00 31.63 114 GLN A N 1
ATOM 642 C CA . GLN A 1 81 ? 0.883 -7.877 -4.459 1.00 32.45 114 GLN A CA 1
ATOM 643 C C . GLN A 1 81 ? 0.180 -9.165 -4.053 1.00 30.73 114 GLN A C 1
ATOM 644 O O . GLN A 1 81 ? 0.067 -9.468 -2.862 1.00 29.19 114 GLN A O 1
ATOM 650 N N . ASP A 1 82 ? -0.324 -9.924 -5.027 1.00 28.02 115 ASP A N 1
ATOM 651 C CA . ASP A 1 82 ? -1.051 -11.149 -4.743 1.00 26.06 115 ASP A CA 1
ATOM 652 C C . ASP A 1 82 ? -0.268 -12.433 -4.953 1.00 25.77 115 ASP A C 1
ATOM 653 O O . ASP A 1 82 ? -0.441 -13.389 -4.192 1.00 25.51 115 ASP A O 1
ATOM 658 N N . ILE A 1 83 ? 0.574 -12.500 -5.992 1.00 25.72 116 ILE A N 1
ATOM 659 C CA . ILE A 1 83 ? 1.330 -13.719 -6.267 1.00 24.64 116 ILE A CA 1
ATOM 660 C C . ILE A 1 83 ? 2.720 -13.642 -5.665 1.00 24.72 116 ILE A C 1
ATOM 661 O O . ILE A 1 83 ? 3.161 -12.561 -5.267 1.00 25.21 116 ILE A O 1
ATOM 666 N N . HIS A 1 84 ? 3.440 -14.769 -5.612 1.00 24.63 117 HIS A N 1
ATOM 667 C CA . HIS A 1 84 ? 4.759 -14.820 -4.990 1.00 25.16 117 HIS A CA 1
ATOM 668 C C . HIS A 1 84 ? 5.910 -14.220 -5.763 1.00 28.03 117 HIS A C 1
ATOM 669 O O . HIS A 1 84 ? 6.933 -13.909 -5.148 1.00 28.53 117 HIS A O 1
ATOM 676 N N . LEU A 1 85 ? 5.751 -14.050 -7.087 1.00 28.28 118 LEU A N 1
ATOM 677 C CA . LEU A 1 85 ? 6.799 -13.534 -7.967 1.00 33.19 118 LEU A CA 1
ATOM 678 C C . LEU A 1 85 ? 7.625 -12.355 -7.465 1.00 35.40 118 LEU A C 1
ATOM 679 O O . LEU A 1 85 ? 7.148 -11.359 -6.919 1.00 35.91 118 LEU A O 1
ATOM 684 N N . GLY A 1 86 ? 8.925 -12.563 -7.686 1.00 39.92 119 GLY A N 1
ATOM 685 C CA . GLY A 1 86 ? 9.983 -11.620 -7.356 1.00 44.89 119 GLY A CA 1
ATOM 686 C C . GLY A 1 86 ? 10.562 -11.895 -5.975 1.00 49.12 119 GLY A C 1
ATOM 687 O O . GLY A 1 86 ? 11.717 -12.263 -5.790 1.00 49.66 119 GLY A O 1
ATOM 688 N N . VAL A 1 87 ? 9.675 -11.746 -4.984 1.00 51.38 120 VAL A N 1
ATOM 689 C CA . VAL A 1 87 ? 9.951 -11.934 -3.585 1.00 53.85 120 VAL A CA 1
ATOM 690 C C . VAL A 1 87 ? 10.145 -13.416 -3.181 1.00 53.74 120 VAL A C 1
ATOM 691 O O . VAL A 1 87 ? 11.308 -13.835 -3.263 1.00 54.34 120 VAL A O 1
ATOM 695 N N . ASN A 1 88 ? 9.164 -14.264 -2.832 1.00 52.25 121 ASN A N 1
ATOM 696 C CA . ASN A 1 88 ? 9.330 -15.623 -2.385 1.00 48.41 121 ASN A CA 1
ATOM 697 C C . ASN A 1 88 ? 9.654 -16.557 -3.511 1.00 43.41 121 ASN A C 1
ATOM 698 O O . ASN A 1 88 ? 10.018 -17.701 -3.203 1.00 43.96 121 ASN A O 1
ATOM 703 N N . GLU A 1 89 ? 9.574 -16.111 -4.788 1.00 36.87 122 GLU A N 1
ATOM 704 C CA . GLU A 1 89 ? 9.720 -17.028 -5.906 1.00 30.01 122 GLU A CA 1
ATOM 705 C C . GLU A 1 89 ? 10.342 -16.518 -7.180 1.00 29.48 122 GLU A C 1
ATOM 706 O O . GLU A 1 89 ? 10.115 -15.389 -7.607 1.00 30.83 122 GLU A O 1
ATOM 712 N N . SER A 1 90 ? 11.108 -17.414 -7.816 1.00 27.56 123 SER A N 1
ATOM 713 C CA . SER A 1 90 ? 11.718 -17.126 -9.102 1.00 27.93 123 SER A CA 1
ATOM 714 C C . SER A 1 90 ? 10.740 -17.254 -10.271 1.00 28.86 123 SER A C 1
ATOM 715 O O . SER A 1 90 ? 9.718 -17.950 -10.239 1.00 26.81 123 SER A O 1
ATOM 718 N N . LEU A 1 91 ? 11.146 -16.555 -11.328 1.00 29.10 124 LEU A N 1
ATOM 719 C CA . LEU A 1 91 ? 10.417 -16.484 -12.571 1.00 27.28 124 LEU A CA 1
ATOM 720 C C . LEU A 1 91 ? 10.420 -17.809 -13.304 1.00 26.56 124 LEU A C 1
ATOM 721 O O . LEU A 1 91 ? 9.427 -18.114 -13.959 1.00 25.04 124 LEU A O 1
ATOM 726 N N . THR A 1 92 ? 11.505 -18.599 -13.192 1.00 25.03 125 THR A N 1
ATOM 727 C CA . THR A 1 92 ? 11.584 -19.925 -13.800 1.00 24.47 125 THR A CA 1
ATOM 728 C C . THR A 1 92 ? 10.521 -20.847 -13.215 1.00 23.55 125 THR A C 1
ATOM 729 O O . THR A 1 92 ? 9.809 -21.537 -13.950 1.00 22.69 125 THR A O 1
ATOM 733 N N . ASP A 1 93 ? 10.420 -20.838 -11.879 1.00 22.93 126 ASP A N 1
ATOM 734 C CA . ASP A 1 93 ? 9.432 -21.648 -11.190 1.00 22.92 126 ASP A CA 1
ATOM 735 C C . ASP A 1 93 ? 8.012 -21.177 -11.435 1.00 22.33 126 ASP A C 1
ATOM 736 O O . ASP A 1 93 ? 7.137 -22.014 -11.683 1.00 21.72 126 ASP A O 1
ATOM 741 N N . THR A 1 94 ? 7.797 -19.847 -11.418 1.00 21.13 127 THR A N 1
ATOM 742 C CA . THR A 1 94 ? 6.495 -19.256 -11.734 1.00 19.93 127 THR A CA 1
ATOM 743 C C . THR A 1 94 ? 6.083 -19.654 -13.155 1.00 20.10 127 THR A C 1
ATOM 744 O O . THR A 1 94 ? 4.938 -20.047 -13.389 1.00 20.28 127 THR A O 1
ATOM 748 N N . ALA A 1 95 ? 7.028 -19.628 -14.112 1.00 21.51 128 ALA A N 1
ATOM 749 C CA . ALA A 1 95 ? 6.772 -19.997 -15.503 1.00 20.12 128 ALA A CA 1
ATOM 750 C C . ALA A 1 95 ? 6.342 -21.442 -15.683 1.00 19.32 128 ALA A C 1
ATOM 751 O O . ALA A 1 95 ? 5.414 -21.738 -16.433 1.00 18.31 128 ALA A O 1
ATOM 753 N N . ARG A 1 96 ? 6.998 -22.363 -14.977 1.00 21.60 129 ARG A N 1
ATOM 754 C CA . ARG A 1 96 ? 6.629 -23.768 -15.059 1.00 21.73 129 ARG A CA 1
ATOM 755 C C . ARG A 1 96 ? 5.280 -24.045 -14.417 1.00 20.05 129 ARG A C 1
ATOM 756 O O . ARG A 1 96 ? 4.492 -24.823 -14.952 1.00 20.41 129 ARG A O 1
ATOM 764 N N . VAL A 1 97 ? 4.968 -23.377 -13.307 1.00 18.03 130 VAL A N 1
ATOM 765 C CA . VAL A 1 97 ? 3.674 -23.556 -12.676 1.00 18.71 130 VAL A CA 1
ATOM 766 C C . VAL A 1 97 ? 2.542 -22.999 -13.543 1.00 18.00 130 VAL A C 1
ATOM 767 O O . VAL A 1 97 ? 1.509 -23.660 -13.683 1.00 16.69 130 VAL A O 1
ATOM 771 N N . LEU A 1 98 ? 2.725 -21.824 -14.167 1.00 18.21 131 LEU A N 1
ATOM 772 C CA . LEU A 1 98 ? 1.725 -21.241 -15.069 1.00 18.22 131 LEU A CA 1
ATOM 773 C C . LEU A 1 98 ? 1.410 -22.152 -16.244 1.00 17.88 131 LEU A C 1
ATOM 774 O O . LEU A 1 98 ? 0.252 -22.280 -16.634 1.00 17.88 131 LEU A O 1
ATOM 779 N N . SER A 1 99 ? 2.441 -22.844 -16.752 1.00 18.73 132 SER A N 1
ATOM 780 C CA . SER A 1 99 ? 2.326 -23.792 -17.848 1.00 17.97 132 SER A CA 1
ATOM 781 C C . SER A 1 99 ? 1.372 -24.924 -17.621 1.00 19.30 132 SER A C 1
ATOM 782 O O . SER A 1 99 ? 0.692 -25.353 -18.548 1.00 19.39 132 SER A O 1
ATOM 785 N N . SER A 1 100 ? 1.368 -25.444 -16.396 1.00 19.14 133 SER A N 1
ATOM 786 C CA . SER A 1 100 ? 0.519 -26.574 -16.104 1.00 22.19 133 SER A CA 1
ATOM 787 C C . SER A 1 100 ? -0.877 -26.141 -15.690 1.00 22.19 133 SER A C 1
ATOM 788 O O . SER A 1 100 ? -1.796 -26.958 -15.711 1.00 25.84 133 SER A O 1
ATOM 791 N N . MET A 1 101 ? -1.067 -24.861 -15.337 1.00 22.86 134 MET A N 1
ATOM 792 C CA . MET A 1 101 ? -2.373 -24.370 -14.912 1.00 23.06 134 MET A CA 1
ATOM 793 C C . MET A 1 101 ? -3.192 -23.493 -15.845 1.00 22.64 134 MET A C 1
ATOM 794 O O . MET A 1 101 ? -4.412 -23.392 -15.684 1.00 21.87 134 MET A O 1
ATOM 799 N N . ALA A 1 102 ? -2.540 -22.860 -16.820 1.00 19.44 135 ALA A N 1
ATOM 800 C CA . ALA A 1 102 ? -3.215 -22.030 -17.798 1.00 16.29 135 ALA A CA 1
ATOM 801 C C . ALA A 1 102 ? -2.790 -22.440 -19.196 1.00 16.62 135 ALA A C 1
ATOM 802 O O . ALA A 1 102 ? -1.828 -23.198 -19.367 1.00 15.87 135 ALA A O 1
ATOM 804 N N . ASP A 1 103 ? -3.512 -21.941 -20.206 1.00 15.18 136 ASP A N 1
ATOM 805 C CA . ASP A 1 103 ? -3.189 -22.232 -21.600 1.00 16.12 136 ASP A CA 1
ATOM 806 C C . ASP A 1 103 ? -2.322 -21.175 -22.267 1.00 15.25 136 ASP A C 1
ATOM 807 O O . ASP A 1 103 ? -1.721 -21.424 -23.307 1.00 15.55 136 ASP A O 1
ATOM 812 N N . ALA A 1 104 ? -2.234 -19.981 -21.682 1.00 15.56 137 ALA A N 1
ATOM 813 C CA . ALA A 1 104 ? -1.361 -18.916 -22.170 1.00 16.81 137 ALA A CA 1
ATOM 814 C C . ALA A 1 104 ? -1.192 -17.900 -21.051 1.00 16.96 137 ALA A C 1
ATOM 815 O O . ALA A 1 104 ? -1.907 -17.908 -20.040 1.00 16.42 137 ALA A O 1
ATOM 817 N N . VAL A 1 105 ? -0.193 -17.033 -21.240 1.00 16.25 138 VAL A N 1
ATOM 818 C CA . VAL A 1 105 ? 0.110 -15.957 -20.308 1.00 16.35 138 VAL A CA 1
ATOM 819 C C . VAL A 1 105 ? 0.209 -14.640 -21.069 1.00 16.15 138 VAL A C 1
ATOM 820 O O . VAL A 1 105 ? 0.803 -14.602 -22.149 1.00 17.00 138 VAL A O 1
ATOM 824 N N . LEU A 1 106 ? -0.402 -13.568 -20.555 1.00 15.06 139 LEU A N 1
ATOM 825 C CA . LEU A 1 106 ? -0.100 -12.234 -21.062 1.00 16.06 139 LEU A CA 1
ATOM 826 C C . LEU A 1 106 ? 0.560 -11.517 -19.888 1.00 16.24 139 LEU A C 1
ATOM 827 O O . LEU A 1 106 ? 0.035 -11.522 -18.772 1.00 15.88 139 LEU A O 1
ATOM 832 N N . ALA A 1 107 ? 1.726 -10.898 -20.130 1.00 16.50 140 ALA A N 1
ATOM 833 C CA . ALA A 1 107 ? 2.454 -10.225 -19.071 1.00 15.93 140 ALA A CA 1
ATOM 834 C C . ALA A 1 107 ? 2.925 -8.821 -19.406 1.00 14.97 140 ALA A C 1
ATOM 835 O O . ALA A 1 107 ? 3.617 -8.600 -20.400 1.00 15.85 140 ALA A O 1
ATOM 837 N N . ARG A 1 108 ? 2.472 -7.865 -18.585 1.00 13.57 141 ARG A N 1
ATOM 838 C CA . ARG A 1 108 ? 2.911 -6.475 -18.660 1.00 16.75 141 ARG A CA 1
ATOM 839 C C . ARG A 1 108 ? 4.004 -6.373 -17.611 1.00 17.15 141 ARG A C 1
ATOM 840 O O . ARG A 1 108 ? 3.787 -6.545 -16.410 1.00 17.04 141 ARG A O 1
ATOM 848 N N . VAL A 1 109 ? 5.209 -6.152 -18.145 1.00 18.33 142 VAL A N 1
ATOM 849 C CA . VAL A 1 109 ? 6.442 -6.159 -17.366 1.00 18.51 142 VAL A CA 1
ATOM 850 C C . VAL A 1 109 ? 7.318 -4.935 -17.546 1.00 18.86 142 VAL A C 1
ATOM 851 O O . VAL A 1 109 ? 7.009 -4.005 -18.293 1.00 17.62 142 VAL A O 1
ATOM 855 N N . TYR A 1 110 ? 8.424 -4.933 -16.796 1.00 19.71 143 TYR A N 1
ATOM 856 C CA . TYR A 1 110 ? 9.463 -3.932 -17.009 1.00 20.59 143 TYR A CA 1
ATOM 857 C C . TYR A 1 110 ? 10.473 -4.502 -18.001 1.00 20.68 143 TYR A C 1
ATOM 858 O O . TYR A 1 110 ? 10.563 -4.038 -19.136 1.00 21.16 143 TYR A O 1
ATOM 867 N N . LYS A 1 111 ? 11.187 -5.566 -17.622 1.00 22.42 144 LYS A N 1
ATOM 868 C CA . LYS A 1 111 ? 12.223 -6.185 -18.442 1.00 22.16 144 LYS A CA 1
ATOM 869 C C . LYS A 1 111 ? 11.727 -7.116 -19.532 1.00 21.16 144 LYS A C 1
ATOM 870 O O . LYS A 1 111 ? 10.987 -8.063 -19.261 1.00 21.44 144 LYS A O 1
ATOM 876 N N . GLN A 1 112 ? 12.155 -6.874 -20.782 1.00 19.28 145 GLN A N 1
ATOM 877 C CA . GLN A 1 112 ? 11.844 -7.780 -21.892 1.00 18.18 145 GLN A CA 1
ATOM 878 C C . GLN A 1 112 ? 12.456 -9.161 -21.634 1.00 18.76 145 GLN A C 1
ATOM 879 O O . GLN A 1 112 ? 11.903 -10.191 -22.032 1.00 18.03 145 GLN A O 1
ATOM 885 N N . SER A 1 113 ? 13.604 -9.181 -20.923 1.00 20.09 146 SER A N 1
ATOM 886 C CA . SER A 1 113 ? 14.283 -10.417 -20.548 1.00 20.01 146 SER A CA 1
ATOM 887 C C . SER A 1 113 ? 13.432 -11.291 -19.621 1.00 19.85 146 SER A C 1
ATOM 888 O O . SER A 1 113 ? 13.578 -12.518 -19.639 1.00 20.57 146 SER A O 1
ATOM 891 N N . ASP A 1 114 ? 12.513 -10.687 -18.837 1.00 20.03 147 ASP A N 1
ATOM 892 C CA . ASP A 1 114 ? 11.552 -11.462 -18.052 1.00 20.50 147 ASP A CA 1
ATOM 893 C C . ASP A 1 114 ? 10.588 -12.202 -18.972 1.00 21.40 147 ASP A C 1
ATOM 894 O O . ASP A 1 114 ? 10.267 -13.365 -18.713 1.00 20.71 147 ASP A O 1
ATOM 899 N N . LEU A 1 115 ? 10.173 -11.578 -20.089 1.00 19.68 148 LEU A N 1
ATOM 900 C CA . LEU A 1 115 ? 9.326 -12.241 -21.076 1.00 20.34 148 LEU A CA 1
ATOM 901 C C . LEU A 1 115 ? 10.067 -13.353 -21.803 1.00 20.97 148 LEU A C 1
ATOM 902 O O . LEU A 1 115 ? 9.449 -14.346 -22.191 1.00 22.22 148 LEU A O 1
ATOM 907 N N . ASP A 1 116 ? 11.390 -13.188 -21.999 1.00 21.20 149 ASP A N 1
ATOM 908 C CA . ASP A 1 116 ? 12.222 -14.223 -22.603 1.00 21.65 149 ASP A CA 1
ATOM 909 C C . ASP A 1 116 ? 12.329 -15.449 -21.703 1.00 22.24 149 ASP A C 1
ATOM 910 O O . ASP A 1 116 ? 12.179 -16.578 -22.178 1.00 21.58 149 ASP A O 1
ATOM 915 N N . THR A 1 117 ? 12.539 -15.244 -20.391 1.00 22.64 150 THR A N 1
ATOM 916 C CA . THR A 1 117 ? 12.617 -16.340 -19.417 1.00 23.20 150 THR A CA 1
ATOM 917 C C . THR A 1 117 ? 11.300 -17.097 -19.362 1.00 22.64 150 THR A C 1
ATOM 918 O O . THR A 1 117 ? 11.282 -18.324 -19.419 1.00 23.48 150 THR A O 1
ATOM 922 N N . LEU A 1 118 ? 10.190 -16.354 -19.305 1.00 21.93 151 LEU A N 1
ATOM 923 C CA . LEU A 1 118 ? 8.837 -16.900 -19.332 1.00 22.32 151 LEU A CA 1
ATOM 924 C C . LEU A 1 118 ? 8.605 -17.728 -20.596 1.00 20.69 151 LEU A C 1
ATOM 925 O O . LEU A 1 118 ? 8.065 -18.826 -20.506 1.00 19.11 151 LEU A O 1
ATOM 930 N N . ALA A 1 119 ? 9.030 -17.265 -21.783 1.00 18.97 152 ALA A N 1
ATOM 931 C CA . ALA A 1 119 ? 8.862 -18.024 -23.016 1.00 18.17 152 ALA A CA 1
ATOM 932 C C . ALA A 1 119 ? 9.726 -19.278 -23.087 1.00 18.46 152 ALA A C 1
ATOM 933 O O . ALA A 1 119 ? 9.293 -20.325 -23.576 1.00 17.26 152 ALA A O 1
ATOM 935 N N . LYS A 1 120 ? 10.962 -19.191 -22.579 1.00 20.51 153 LYS A N 1
ATOM 936 C CA . LYS A 1 120 ? 11.871 -20.330 -22.534 1.00 21.68 153 LYS A CA 1
ATOM 937 C C . LYS A 1 120 ? 11.399 -21.370 -21.525 1.00 21.25 153 LYS A C 1
ATOM 938 O O . LYS A 1 120 ? 11.402 -22.565 -21.829 1.00 20.68 153 LYS A O 1
ATOM 944 N N . GLU A 1 121 ? 10.967 -20.933 -20.331 1.00 21.34 154 GLU A N 1
ATOM 945 C CA . GLU A 1 121 ? 10.569 -21.845 -19.266 1.00 22.32 154 GLU A CA 1
ATOM 946 C C . GLU A 1 121 ? 9.159 -22.404 -19.271 1.00 24.23 154 GLU A C 1
ATOM 947 O O . GLU A 1 121 ? 8.899 -23.448 -18.655 1.00 25.26 154 GLU A O 1
ATOM 953 N N . ALA A 1 122 ? 8.247 -21.711 -19.963 1.00 21.24 155 ALA A N 1
ATOM 954 C CA . ALA A 1 122 ? 6.886 -22.186 -20.111 1.00 18.52 155 ALA A CA 1
ATOM 955 C C . ALA A 1 122 ? 6.694 -22.910 -21.429 1.00 17.02 155 ALA A C 1
ATOM 956 O O . ALA A 1 122 ? 7.314 -22.600 -22.441 1.00 17.81 155 ALA A O 1
ATOM 958 N N . SER A 1 123 ? 5.837 -23.915 -21.413 1.00 17.01 156 SER A N 1
ATOM 959 C CA . SER A 1 123 ? 5.488 -24.640 -22.618 1.00 20.20 156 SER A CA 1
ATOM 960 C C . SER A 1 123 ? 4.155 -24.160 -23.206 1.00 19.81 156 SER A C 1
ATOM 961 O O . SER A 1 123 ? 3.528 -24.839 -24.022 1.00 21.78 156 SER A O 1
ATOM 964 N N . ILE A 1 124 ? 3.661 -22.997 -22.765 1.00 18.44 157 ILE A N 1
ATOM 965 C CA . ILE A 1 124 ? 2.410 -22.417 -23.255 1.00 16.60 157 ILE A CA 1
ATOM 966 C C . ILE A 1 124 ? 2.737 -21.053 -23.871 1.00 17.24 157 ILE A C 1
ATOM 967 O O . ILE A 1 124 ? 3.747 -20.466 -23.460 1.00 17.58 157 ILE A O 1
ATOM 972 N N . PRO A 1 125 ? 1.970 -20.471 -24.822 1.00 17.10 158 PRO A N 1
ATOM 973 C CA . PRO A 1 125 ? 2.227 -19.142 -25.389 1.00 15.80 158 PRO A CA 1
ATOM 974 C C . PRO A 1 125 ? 2.332 -18.000 -24.385 1.00 16.08 158 PRO A C 1
ATOM 975 O O . PRO A 1 125 ? 1.526 -17.891 -23.455 1.00 17.72 158 PRO A O 1
ATOM 979 N N . ILE A 1 126 ? 3.371 -17.167 -24.550 1.00 14.95 159 ILE A N 1
ATOM 980 C CA . ILE A 1 126 ? 3.594 -15.976 -23.735 1.00 15.12 159 ILE A CA 1
ATOM 981 C C . ILE A 1 126 ? 3.379 -14.775 -24.655 1.00 15.74 159 ILE A C 1
ATOM 982 O O . ILE A 1 126 ? 4.026 -14.643 -25.697 1.00 16.92 159 ILE A O 1
ATOM 987 N N . ILE A 1 127 ? 2.454 -13.895 -24.273 1.00 15.76 160 ILE A N 1
ATOM 988 C CA . ILE A 1 127 ? 2.160 -12.678 -25.019 1.00 14.98 160 ILE A CA 1
ATOM 989 C C . ILE A 1 127 ? 2.650 -11.469 -24.212 1.00 15.72 160 ILE A C 1
ATOM 990 O O . ILE A 1 127 ? 2.398 -11.339 -23.010 1.00 15.36 160 ILE A O 1
ATOM 995 N N . ASN A 1 128 ? 3.357 -10.560 -24.908 1.00 15.02 161 ASN A N 1
ATOM 996 C CA . ASN A 1 128 ? 3.846 -9.321 -24.335 1.00 13.92 161 ASN A CA 1
ATOM 997 C C . ASN A 1 128 ? 2.658 -8.388 -24.121 1.00 13.91 161 ASN A C 1
ATOM 998 O O . ASN A 1 128 ? 1.934 -8.082 -25.065 1.00 14.94 161 ASN A O 1
ATOM 1003 N N . GLY A 1 129 ? 2.414 -7.954 -22.881 1.00 12.31 162 GLY A N 1
ATOM 1004 C CA . GLY A 1 129 ? 1.337 -7.019 -22.592 1.00 12.82 162 GLY A CA 1
ATOM 1005 C C . GLY A 1 129 ? 1.831 -5.590 -22.426 1.00 14.65 162 GLY A C 1
ATOM 1006 O O . GLY A 1 129 ? 1.052 -4.738 -22.002 1.00 14.81 162 GLY A O 1
ATOM 1007 N N . LEU A 1 130 ? 3.114 -5.368 -22.796 1.00 15.94 163 LEU A N 1
ATOM 1008 C CA . LEU A 1 130 ? 3.966 -4.170 -22.753 1.00 15.53 163 LEU A CA 1
ATOM 1009 C C . LEU A 1 130 ? 5.154 -4.457 -21.845 1.00 18.02 163 LEU A C 1
ATOM 1010 O O . LEU A 1 130 ? 5.020 -4.962 -20.725 1.00 15.24 163 LEU A O 1
ATOM 1015 N N . SER A 1 131 ? 6.331 -4.140 -22.394 1.00 17.64 164 SER A N 1
ATOM 1016 C CA . SER A 1 131 ? 7.574 -4.145 -21.643 1.00 17.24 164 SER A CA 1
ATOM 1017 C C . SER A 1 131 ? 8.225 -2.783 -21.845 1.00 19.71 164 SER A C 1
ATOM 1018 O O . SER A 1 131 ? 7.715 -1.931 -22.589 1.00 19.07 164 SER A O 1
ATOM 1021 N N . ASP A 1 132 ? 9.363 -2.536 -21.186 1.00 18.93 165 ASP A N 1
ATOM 1022 C CA . ASP A 1 132 ? 10.096 -1.292 -21.394 1.00 18.71 165 ASP A CA 1
ATOM 1023 C C . ASP A 1 132 ? 10.648 -1.156 -22.808 1.00 16.99 165 ASP A C 1
ATOM 1024 O O . ASP A 1 132 ? 10.822 -0.045 -23.310 1.00 18.07 165 ASP A O 1
ATOM 1029 N N . LEU A 1 133 ? 10.893 -2.293 -23.462 1.00 17.05 166 LEU A N 1
ATOM 1030 C CA . LEU A 1 133 ? 11.462 -2.316 -24.795 1.00 17.98 166 LEU A CA 1
ATOM 1031 C C . LEU A 1 133 ? 10.467 -2.366 -25.949 1.00 18.87 166 LEU A C 1
ATOM 1032 O O . LEU A 1 133 ? 10.665 -1.651 -26.936 1.00 19.47 166 LEU A O 1
ATOM 1037 N N . TYR A 1 134 ? 9.403 -3.184 -25.882 1.00 17.39 167 TYR A N 1
ATOM 1038 C CA . TYR A 1 134 ? 8.458 -3.334 -26.989 1.00 16.73 167 TYR A CA 1
ATOM 1039 C C . TYR A 1 134 ? 7.010 -3.371 -26.526 1.00 17.24 167 TYR A C 1
ATOM 1040 O O . TYR A 1 134 ? 6.735 -3.744 -25.378 1.00 16.51 167 TYR A O 1
ATOM 1049 N N . HIS A 1 135 ? 6.083 -2.955 -27.408 1.00 14.71 168 HIS A N 1
ATOM 1050 C CA . HIS A 1 135 ? 4.658 -3.140 -27.134 1.00 15.67 168 HIS A CA 1
ATOM 1051 C C . HIS A 1 135 ? 3.946 -3.571 -28.421 1.00 15.15 168 HIS A C 1
ATOM 1052 O O . HIS A 1 135 ? 3.128 -2.830 -28.984 1.00 16.99 168 HIS A O 1
ATOM 1059 N N . PRO A 1 136 ? 4.221 -4.784 -28.938 1.00 14.53 169 PRO A N 1
ATOM 1060 C CA . PRO A 1 136 ? 3.686 -5.276 -30.200 1.00 14.78 169 PRO A CA 1
ATOM 1061 C C . PRO A 1 136 ? 2.176 -5.272 -30.368 1.00 14.84 169 PRO A C 1
ATOM 1062 O O . PRO A 1 136 ? 1.717 -4.930 -31.458 1.00 14.59 169 PRO A O 1
ATOM 1066 N N . ILE A 1 137 ? 1.389 -5.588 -29.317 1.00 15.16 170 ILE A N 1
ATOM 1067 C CA . ILE A 1 137 ? -0.060 -5.682 -29.484 1.00 12.53 170 ILE A CA 1
ATOM 1068 C C . ILE A 1 137 ? -0.713 -4.320 -29.660 1.00 12.82 170 ILE A C 1
ATOM 1069 O O . ILE A 1 137 ? -1.802 -4.248 -30.229 1.00 12.22 170 ILE A O 1
ATOM 1074 N N . GLN A 1 138 ? -0.053 -3.229 -29.236 1.00 12.56 171 GLN A N 1
ATOM 1075 C CA . GLN A 1 138 ? -0.555 -1.882 -29.505 1.00 13.70 171 GLN A CA 1
ATOM 1076 C C . GLN A 1 138 ? -0.553 -1.588 -31.006 1.00 14.36 171 GLN A C 1
ATOM 1077 O O . GLN A 1 138 ? -1.544 -1.091 -31.561 1.00 13.37 171 GLN A O 1
ATOM 1083 N N . ILE A 1 139 ? 0.559 -1.938 -31.663 1.00 12.24 172 ILE A N 1
ATOM 1084 C CA . ILE A 1 139 ? 0.695 -1.669 -33.086 1.00 12.38 172 ILE A CA 1
ATOM 1085 C C . ILE A 1 139 ? -0.305 -2.487 -33.897 1.00 14.59 172 ILE A C 1
ATOM 1086 O O . ILE A 1 139 ? -0.765 -2.009 -34.941 1.00 13.05 172 ILE A O 1
ATOM 1091 N N . LEU A 1 140 ? -0.694 -3.686 -33.424 1.00 13.98 173 LEU A N 1
ATOM 1092 C CA . LEU A 1 140 ? -1.742 -4.447 -34.100 1.00 13.20 173 LEU A CA 1
ATOM 1093 C C . LEU A 1 140 ? -3.043 -3.633 -34.136 1.00 12.18 173 LEU A C 1
ATOM 1094 O O . LEU A 1 140 ? -3.648 -3.471 -35.201 1.00 11.74 173 LEU A O 1
ATOM 1099 N N . ALA A 1 141 ? -3.438 -3.037 -33.001 1.00 11.28 174 ALA A N 1
ATOM 1100 C CA . ALA A 1 141 ? -4.620 -2.186 -32.933 1.00 11.69 174 ALA A CA 1
ATOM 1101 C C . ALA A 1 141 ? -4.499 -0.966 -33.839 1.00 13.44 174 ALA A C 1
ATOM 1102 O O . ALA A 1 141 ? -5.434 -0.611 -34.557 1.00 13.01 174 ALA A O 1
ATOM 1104 N N . ASP A 1 142 ? -3.318 -0.334 -33.818 1.00 13.36 175 ASP A N 1
ATOM 1105 C CA . ASP A 1 142 ? -3.030 0.824 -34.650 1.00 14.66 175 ASP A CA 1
ATOM 1106 C C . ASP A 1 142 ? -3.159 0.562 -36.141 1.00 12.91 175 ASP A C 1
ATOM 1107 O O . ASP A 1 142 ? -3.811 1.332 -36.846 1.00 12.71 175 ASP A O 1
ATOM 1112 N N . TYR A 1 143 ? -2.554 -0.521 -36.634 1.00 11.75 176 TYR A N 1
ATOM 1113 C CA . TYR A 1 143 ? -2.597 -0.778 -38.066 1.00 14.53 176 TYR A CA 1
ATOM 1114 C C . TYR A 1 143 ? -3.966 -1.278 -38.504 1.00 14.52 176 TYR A C 1
ATOM 1115 O O . TYR A 1 143 ? -4.350 -1.015 -39.641 1.00 14.02 176 TYR A O 1
ATOM 1124 N N . LEU A 1 144 ? -4.743 -1.966 -37.645 1.00 14.05 177 LEU A N 1
ATOM 1125 C CA . LEU A 1 144 ? -6.116 -2.331 -37.994 1.00 12.47 177 LEU A CA 1
ATOM 1126 C C . LEU A 1 144 ? -6.948 -1.048 -38.120 1.00 13.10 177 LEU A C 1
ATOM 1127 O O . LEU A 1 144 ? -7.714 -0.896 -39.080 1.00 11.79 177 LEU A O 1
ATOM 1132 N N . THR A 1 145 ? -6.765 -0.100 -37.178 1.00 11.30 178 THR A N 1
ATOM 1133 C CA . THR A 1 145 ? -7.498 1.166 -37.180 1.00 13.43 178 THR A CA 1
ATOM 1134 C C . THR A 1 145 ? -7.189 1.954 -38.449 1.00 13.63 178 THR A C 1
ATOM 1135 O O . THR A 1 145 ? -8.102 2.487 -39.074 1.00 12.98 178 THR A O 1
ATOM 1139 N N . LEU A 1 146 ? -5.925 1.994 -38.887 1.00 14.23 179 LEU A N 1
ATOM 1140 C CA . LEU A 1 146 ? -5.563 2.709 -40.105 1.00 14.10 179 LEU A CA 1
ATOM 1141 C C . LEU A 1 146 ? -6.062 1.998 -41.352 1.00 13.81 179 LEU A C 1
ATOM 1142 O O . LEU A 1 146 ? -6.493 2.666 -42.294 1.00 13.30 179 LEU A O 1
ATOM 1147 N N . GLN A 1 147 ? -6.076 0.655 -41.376 1.00 13.37 180 GLN A N 1
ATOM 1148 C CA . GLN A 1 147 ? -6.605 -0.058 -42.529 1.00 13.09 180 GLN A CA 1
ATOM 1149 C C . GLN A 1 147 ? -8.097 0.242 -42.627 1.00 13.48 180 GLN A C 1
ATOM 1150 O O . GLN A 1 147 ? -8.597 0.505 -43.724 1.00 14.71 180 GLN A O 1
ATOM 1156 N N . GLU A 1 148 ? -8.826 0.258 -41.503 1.00 13.90 181 GLU A N 1
ATOM 1157 C CA . GLU A 1 148 ? -10.242 0.600 -41.538 1.00 13.65 181 GLU A CA 1
ATOM 1158 C C . GLU A 1 148 ? -10.484 2.029 -41.993 1.00 13.94 181 GLU A C 1
ATOM 1159 O O . GLU A 1 148 ? -11.444 2.270 -42.719 1.00 14.32 181 GLU A O 1
ATOM 1165 N N . HIS A 1 149 ? -9.633 2.992 -41.622 1.00 15.81 182 HIS A N 1
ATOM 1166 C CA . HIS A 1 149 ? -9.802 4.375 -42.030 1.00 13.96 182 HIS A CA 1
ATOM 1167 C C . HIS A 1 149 ? -9.472 4.602 -43.506 1.00 15.22 182 HIS A C 1
ATOM 1168 O O . HIS A 1 149 ? -10.266 5.197 -44.235 1.00 15.09 182 HIS A O 1
ATOM 1175 N N . TYR A 1 150 ? -8.307 4.138 -43.955 1.00 14.58 183 TYR A N 1
ATOM 1176 C CA . TYR A 1 150 ? -7.828 4.376 -45.307 1.00 15.12 183 TYR A CA 1
ATOM 1177 C C . TYR A 1 150 ? -8.168 3.338 -46.363 1.00 16.23 183 TYR A C 1
ATOM 1178 O O . TYR A 1 150 ? -7.990 3.631 -47.545 1.00 16.46 183 TYR A O 1
ATOM 1187 N N . SER A 1 151 ? -8.657 2.148 -45.960 1.00 17.07 184 SER A N 1
ATOM 1188 C CA . SER A 1 151 ? -8.990 0.978 -46.790 1.00 15.38 184 SER A CA 1
ATOM 1189 C C . SER A 1 151 ? -7.789 0.236 -47.349 1.00 16.85 184 SER A C 1
ATOM 1190 O O . SER A 1 151 ? -7.933 -0.690 -48.153 1.00 18.60 184 SER A O 1
ATOM 1193 N N . SER A 1 152 ? -6.588 0.625 -46.904 1.00 15.74 185 SER A N 1
ATOM 1194 C CA . SER A 1 152 ? -5.324 -0.041 -47.201 1.00 15.16 185 SER A CA 1
ATOM 1195 C C . SER A 1 152 ? -4.212 0.598 -46.380 1.00 16.24 185 SER A C 1
ATOM 1196 O O . SER A 1 152 ? -4.409 1.623 -45.721 1.00 16.87 185 SER A O 1
ATOM 1199 N N . LEU A 1 153 ? -3.024 -0.020 -46.390 1.00 15.37 186 LEU A N 1
ATOM 1200 C CA . LEU A 1 153 ? -1.890 0.464 -45.620 1.00 14.94 186 LEU A CA 1
ATOM 1201 C C . LEU A 1 153 ? -0.653 0.802 -46.433 1.00 15.18 186 LEU A C 1
ATOM 1202 O O . LEU A 1 153 ? 0.052 1.752 -46.101 1.00 14.71 186 LEU A O 1
ATOM 1207 N N . LYS A 1 154 ? -0.382 0.079 -47.519 1.00 16.54 187 LYS A N 1
ATOM 1208 C CA . LYS A 1 154 ? 0.812 0.290 -48.337 1.00 20.72 187 LYS A CA 1
ATOM 1209 C C . LYS A 1 154 ? 1.029 1.726 -48.833 1.00 19.94 187 LYS A C 1
ATOM 1210 O O . LYS A 1 154 ? 0.136 2.370 -49.392 1.00 18.79 187 LYS A O 1
ATOM 1216 N N . GLY A 1 155 ? 2.223 2.250 -48.527 1.00 18.92 188 GLY A N 1
ATOM 1217 C CA . GLY A 1 155 ? 2.618 3.584 -48.951 1.00 17.96 188 GLY A CA 1
ATOM 1218 C C . GLY A 1 155 ? 2.274 4.695 -47.966 1.00 19.43 188 GLY A C 1
ATOM 1219 O O . GLY A 1 155 ? 2.639 5.849 -48.206 1.00 18.26 188 GLY A O 1
ATOM 1220 N N . LEU A 1 156 ? 1.571 4.432 -46.855 1.00 17.54 189 LEU A N 1
ATOM 1221 C CA . LEU A 1 156 ? 1.302 5.472 -45.875 1.00 16.67 189 LEU A CA 1
ATOM 1222 C C . LEU A 1 156 ? 2.605 5.867 -45.198 1.00 17.33 189 LEU A C 1
ATOM 1223 O O . LEU A 1 156 ? 3.527 5.054 -45.099 1.00 18.16 189 LEU A O 1
ATOM 1228 N N . THR A 1 157 ? 2.701 7.135 -44.789 1.00 17.35 190 THR A N 1
ATOM 1229 C CA . THR A 1 157 ? 3.846 7.593 -44.028 1.00 17.09 190 THR A CA 1
ATOM 1230 C C . THR A 1 157 ? 3.370 7.850 -42.617 1.00 18.20 190 THR A C 1
ATOM 1231 O O . THR A 1 157 ? 2.454 8.634 -42.352 1.00 17.35 190 THR A O 1
ATOM 1235 N N . LEU A 1 158 ? 4.031 7.131 -41.708 1.00 18.14 191 LEU A N 1
ATOM 1236 C CA . LEU A 1 158 ? 3.799 7.303 -40.286 1.00 15.83 191 LEU A CA 1
ATOM 1237 C C . LEU A 1 158 ? 4.810 8.324 -39.773 1.00 14.65 191 LEU A C 1
ATOM 1238 O O . LEU A 1 158 ? 6.010 8.232 -40.037 1.00 14.34 191 LEU A O 1
ATOM 1243 N N . SER A 1 159 ? 4.287 9.325 -39.061 1.00 13.53 192 SER A N 1
ATOM 1244 C CA . SER A 1 159 ? 5.075 10.389 -38.473 1.00 13.70 192 SER A CA 1
ATOM 1245 C C . SER A 1 159 ? 5.026 10.364 -36.950 1.00 15.03 192 SER A C 1
ATOM 1246 O O . SER A 1 159 ? 4.056 10.810 -36.333 1.00 16.39 192 SER A O 1
ATOM 1249 N N . TRP A 1 160 ? 6.070 9.795 -36.329 1.00 14.11 193 TRP A N 1
ATOM 1250 C CA . TRP A 1 160 ? 6.195 9.782 -34.876 1.00 15.69 193 TRP A CA 1
ATOM 1251 C C . TRP A 1 160 ? 6.897 11.037 -34.378 1.00 16.70 193 TRP A C 1
ATOM 1252 O O . TRP A 1 160 ? 7.936 11.449 -34.896 1.00 16.71 193 TRP A O 1
ATOM 1263 N N . ILE A 1 161 ? 6.301 11.663 -33.362 1.00 16.33 194 ILE A N 1
ATOM 1264 C CA . ILE A 1 161 ? 6.922 12.774 -32.640 1.00 17.40 194 ILE A CA 1
ATOM 1265 C C . ILE A 1 161 ? 6.789 12.404 -31.171 1.00 16.88 194 ILE A C 1
ATOM 1266 O O . ILE A 1 161 ? 5.693 12.146 -30.673 1.00 15.74 194 ILE A O 1
ATOM 1271 N N . GLY A 1 162 ? 7.922 12.311 -30.482 1.00 15.89 195 GLY A N 1
ATOM 1272 C CA . GLY A 1 162 ? 7.906 11.995 -29.061 1.00 17.94 195 GLY A CA 1
ATOM 1273 C C . GLY A 1 162 ? 9.158 11.261 -28.604 1.00 19.16 195 GLY A C 1
ATOM 1274 O O . GLY A 1 162 ? 10.248 11.470 -29.132 1.00 18.63 195 GLY A O 1
ATOM 1275 N N . ASP A 1 163 ? 9.005 10.387 -27.603 1.00 19.22 196 ASP A N 1
ATOM 1276 C CA . ASP A 1 163 ? 10.110 9.650 -27.014 1.00 18.37 196 ASP A CA 1
ATOM 1277 C C . ASP A 1 163 ? 10.512 8.440 -27.850 1.00 20.09 196 ASP A C 1
ATOM 1278 O O . ASP A 1 163 ? 9.710 7.871 -28.596 1.00 20.70 196 ASP A O 1
ATOM 1283 N N . GLY A 1 164 ? 11.791 8.051 -27.774 1.00 18.52 197 GLY A N 1
ATOM 1284 C CA . GLY A 1 164 ? 12.271 6.856 -28.451 1.00 18.67 197 GLY A CA 1
ATOM 1285 C C . GLY A 1 164 ? 12.033 5.675 -27.525 1.00 21.35 197 GLY A C 1
ATOM 1286 O O . GLY A 1 164 ? 12.964 5.098 -26.950 1.00 20.58 197 GLY A O 1
ATOM 1287 N N . ASN A 1 165 ? 10.741 5.342 -27.403 1.00 19.79 198 ASN A N 1
ATOM 1288 C CA . ASN A 1 165 ? 10.264 4.341 -26.459 1.00 18.13 198 ASN A CA 1
ATOM 1289 C C . ASN A 1 165 ? 9.731 3.049 -27.077 1.00 17.38 198 ASN A C 1
ATOM 1290 O O . ASN A 1 165 ? 9.881 2.811 -28.276 1.00 16.74 198 ASN A O 1
ATOM 1295 N N . ASN A 1 166 ? 9.068 2.227 -26.252 1.00 15.58 199 ASN A N 1
ATOM 1296 C CA . ASN A 1 166 ? 8.513 0.938 -26.650 1.00 15.46 199 ASN A CA 1
ATOM 1297 C C . ASN A 1 166 ? 7.557 0.929 -27.845 1.00 14.84 199 ASN A C 1
ATOM 1298 O O . ASN A 1 166 ? 7.610 0.013 -28.676 1.00 14.93 199 ASN A O 1
ATOM 1303 N N . ILE A 1 167 ? 6.701 1.963 -27.947 1.00 15.29 200 ILE A N 1
ATOM 1304 C CA . ILE A 1 167 ? 5.728 2.123 -29.023 1.00 14.88 200 ILE A CA 1
ATOM 1305 C C . ILE A 1 167 ? 6.477 2.396 -30.319 1.00 15.51 200 ILE A C 1
ATOM 1306 O O . ILE A 1 167 ? 6.179 1.735 -31.322 1.00 14.81 200 ILE A O 1
ATOM 1311 N N . LEU A 1 168 ? 7.443 3.345 -30.318 1.00 15.69 201 LEU A N 1
ATOM 1312 C CA . LEU A 1 168 ? 8.202 3.629 -31.532 1.00 15.00 201 LEU A CA 1
ATOM 1313 C C . LEU A 1 168 ? 8.993 2.399 -31.954 1.00 15.14 201 LEU A C 1
ATOM 1314 O O . LEU A 1 168 ? 9.025 2.103 -33.154 1.00 14.92 201 LEU A O 1
ATOM 1319 N N . HIS A 1 169 ? 9.576 1.647 -31.000 1.00 15.36 202 HIS A N 1
ATOM 1320 C CA . HIS A 1 169 ? 10.314 0.422 -31.333 1.00 16.12 202 HIS A CA 1
ATOM 1321 C C . HIS A 1 169 ? 9.435 -0.598 -32.043 1.00 14.76 202 HIS A C 1
ATOM 1322 O O . HIS A 1 169 ? 9.854 -1.171 -33.050 1.00 15.62 202 HIS A O 1
ATOM 1329 N N . SER A 1 170 ? 8.203 -0.805 -31.554 1.00 13.80 203 SER A N 1
ATOM 1330 C CA . SER A 1 170 ? 7.244 -1.699 -32.193 1.00 13.30 203 SER A CA 1
ATOM 1331 C C . SER A 1 170 ? 6.803 -1.229 -33.581 1.00 13.80 203 SER A C 1
ATOM 1332 O O . SER A 1 170 ? 6.606 -2.062 -34.477 1.00 13.77 203 SER A O 1
ATOM 1335 N N . ILE A 1 171 ? 6.633 0.093 -33.791 1.00 13.23 204 ILE A N 1
ATOM 1336 C CA . ILE A 1 171 ? 6.356 0.624 -35.130 1.00 14.40 204 ILE A CA 1
AT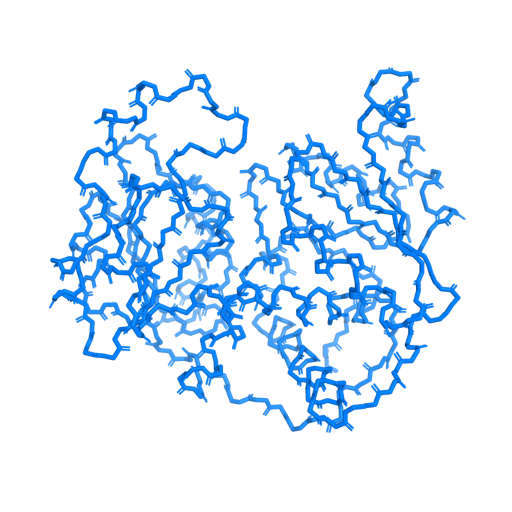OM 1337 C C . ILE A 1 171 ? 7.578 0.325 -36.026 1.00 14.83 204 ILE A C 1
ATOM 1338 O O . ILE A 1 171 ? 7.441 -0.166 -37.152 1.00 12.76 204 ILE A O 1
ATOM 1343 N N . MET A 1 172 ? 8.799 0.560 -35.508 1.00 15.67 205 MET A N 1
ATOM 1344 C CA . MET A 1 172 ? 10.029 0.292 -36.249 1.00 15.62 205 MET A CA 1
ATOM 1345 C C . MET A 1 172 ? 10.173 -1.177 -36.600 1.00 15.29 205 MET A C 1
ATOM 1346 O O . MET A 1 172 ? 10.698 -1.485 -37.668 1.00 15.80 205 MET A O 1
ATOM 1351 N N . MET A 1 173 ? 9.691 -2.110 -35.765 1.00 15.49 206 MET A N 1
ATOM 1352 C CA . MET A 1 173 ? 9.774 -3.531 -36.080 1.00 15.66 206 MET A CA 1
ATOM 1353 C C . MET A 1 173 ? 8.724 -4.004 -37.078 1.00 15.72 206 MET A C 1
ATOM 1354 O O . MET A 1 173 ? 8.761 -5.152 -37.527 1.00 16.59 206 MET A O 1
ATOM 1359 N N . SER A 1 174 ? 7.808 -3.125 -37.500 1.00 15.35 207 SER A N 1
ATOM 1360 C CA . SER A 1 174 ? 6.692 -3.548 -38.335 1.00 15.01 207 SER A CA 1
ATOM 1361 C C . SER A 1 174 ? 6.270 -2.697 -39.521 1.00 14.62 207 SER A C 1
ATOM 1362 O O . SER A 1 174 ? 5.736 -3.260 -40.476 1.00 15.79 207 SER A O 1
ATOM 1365 N N . ALA A 1 175 ? 6.456 -1.367 -39.520 1.00 16.01 208 ALA A N 1
ATOM 1366 C CA . ALA A 1 175 ? 5.948 -0.506 -40.594 1.00 16.63 208 ALA A CA 1
ATOM 1367 C C . ALA A 1 175 ? 6.427 -0.848 -42.009 1.00 17.70 208 ALA A C 1
ATOM 1368 O O . ALA A 1 175 ? 5.621 -0.987 -42.931 1.00 17.65 208 ALA A O 1
ATOM 1370 N N . ALA A 1 176 ? 7.733 -1.080 -42.190 1.00 17.13 209 ALA A N 1
ATOM 1371 C CA . ALA A 1 176 ? 8.270 -1.443 -43.486 1.00 17.59 209 ALA A CA 1
ATOM 1372 C C . ALA A 1 176 ? 7.727 -2.759 -44.030 1.00 18.64 209 ALA A C 1
ATOM 1373 O O . ALA A 1 176 ? 7.555 -2.883 -45.246 1.00 18.72 209 ALA A O 1
ATOM 1375 N N . LYS A 1 177 ? 7.404 -3.736 -43.160 1.00 17.33 210 LYS A N 1
ATOM 1376 C CA . LYS A 1 177 ? 6.837 -5.023 -43.565 1.00 17.37 210 LYS A CA 1
ATOM 1377 C C . LYS A 1 177 ? 5.474 -4.884 -44.240 1.00 17.81 210 LYS A C 1
ATOM 1378 O O . LYS A 1 177 ? 5.016 -5.763 -44.976 1.00 17.84 210 LYS A O 1
ATOM 1384 N N . PHE A 1 178 ? 4.822 -3.744 -43.978 1.00 17.77 211 PHE A N 1
ATOM 1385 C CA . PHE A 1 178 ? 3.566 -3.377 -44.605 1.00 18.36 211 PHE A CA 1
ATOM 1386 C C . PHE A 1 178 ? 3.756 -2.396 -45.759 1.00 18.73 211 PHE A C 1
ATOM 1387 O O . PHE A 1 178 ? 2.786 -1.902 -46.334 1.00 19.34 211 PHE A O 1
ATOM 1395 N N . GLY A 1 179 ? 5.002 -2.078 -46.117 1.00 18.18 212 GLY A N 1
ATOM 1396 C CA . GLY A 1 179 ? 5.275 -1.115 -47.162 1.00 18.33 212 GLY A CA 1
ATOM 1397 C C . GLY A 1 179 ? 4.985 0.308 -46.711 1.00 18.47 212 GLY A C 1
ATOM 1398 O O . GLY A 1 179 ? 4.702 1.173 -47.544 1.00 17.68 212 GLY A O 1
ATOM 1399 N N . MET A 1 180 ? 5.029 0.566 -45.396 1.00 17.03 213 MET A N 1
ATOM 1400 C CA . MET A 1 180 ? 4.827 1.919 -44.883 1.00 17.91 213 MET A CA 1
ATOM 1401 C C . MET A 1 180 ? 6.147 2.603 -44.535 1.00 18.46 213 MET A C 1
ATOM 1402 O O . MET A 1 180 ? 7.118 1.986 -44.088 1.00 18.30 213 MET A O 1
ATOM 1407 N N . HIS A 1 181 ? 6.183 3.912 -44.784 1.00 17.81 214 HIS A N 1
ATOM 1408 C CA . HIS A 1 181 ? 7.349 4.733 -44.477 1.00 18.66 214 HIS A CA 1
ATOM 1409 C C . HIS A 1 181 ? 7.276 5.245 -43.044 1.00 17.43 214 HIS A C 1
ATOM 1410 O O . HIS A 1 181 ? 6.191 5.375 -42.473 1.00 17.01 214 HIS A O 1
ATOM 1417 N N . LEU A 1 182 ? 8.435 5.523 -42.442 1.00 16.68 215 LEU A N 1
ATOM 1418 C CA . LEU A 1 182 ? 8.501 6.033 -41.080 1.00 17.38 215 LEU A CA 1
ATOM 1419 C C . LEU A 1 182 ? 9.437 7.239 -40.982 1.00 18.36 215 LEU A C 1
ATOM 1420 O O . LEU A 1 182 ? 10.604 7.199 -41.396 1.00 17.65 215 LEU A O 1
ATOM 1425 N N . GLN A 1 183 ? 8.899 8.334 -40.429 1.00 17.17 216 GLN A N 1
ATOM 1426 C CA . GLN A 1 183 ? 9.657 9.542 -40.151 1.00 16.31 216 GLN A CA 1
ATOM 1427 C C . GLN A 1 183 ? 9.406 9.815 -38.680 1.00 17.47 216 GLN A C 1
ATOM 1428 O O . GLN A 1 183 ? 8.279 10.057 -38.246 1.00 17.42 216 GLN A O 1
ATOM 1434 N N . ALA A 1 184 ? 10.478 9.751 -37.896 1.00 17.01 217 ALA A N 1
ATOM 1435 C CA . ALA A 1 184 ? 10.393 9.869 -36.453 1.00 17.89 217 ALA A CA 1
ATOM 1436 C C . ALA A 1 184 ? 11.303 10.916 -35.828 1.00 17.58 217 ALA A C 1
ATOM 1437 O O . ALA A 1 184 ? 12.515 10.941 -36.052 1.00 18.67 217 ALA A O 1
ATOM 1439 N N . ALA A 1 185 ? 10.697 11.805 -35.036 1.00 17.23 218 ALA A N 1
ATOM 1440 C CA . ALA A 1 185 ? 11.428 12.828 -34.313 1.00 18.46 218 ALA A CA 1
ATOM 1441 C C . ALA A 1 185 ? 11.426 12.568 -32.816 1.00 20.66 218 ALA A C 1
ATOM 1442 O O . ALA A 1 185 ? 10.359 12.376 -32.224 1.00 20.40 218 ALA A O 1
ATOM 1444 N N . THR A 1 186 ? 12.619 12.517 -32.200 1.00 21.31 219 THR A N 1
ATOM 1445 C CA . THR A 1 186 ? 12.736 12.438 -30.743 1.00 21.09 219 THR A CA 1
ATOM 1446 C C . THR A 1 186 ? 13.671 13.573 -30.320 1.00 23.70 219 THR A C 1
ATOM 1447 O O . THR A 1 186 ? 14.432 14.072 -31.159 1.00 22.37 219 THR A O 1
ATOM 1451 N N . PRO A 1 187 ? 13.676 14.046 -29.060 1.00 24.76 220 PRO A N 1
ATOM 1452 C CA . PRO A 1 187 ? 14.738 14.896 -28.526 1.00 23.90 220 PRO A CA 1
ATOM 1453 C C . PRO A 1 187 ? 16.097 14.215 -28.594 1.00 25.53 220 PRO A C 1
ATOM 1454 O O . PRO A 1 187 ? 16.215 12.985 -28.666 1.00 23.06 220 PRO A O 1
ATOM 1458 N N . LYS A 1 188 ? 17.131 15.061 -28.622 1.00 26.95 221 LYS A N 1
ATOM 1459 C CA . LYS A 1 188 ? 18.512 14.592 -28.631 1.00 30.39 221 LYS A CA 1
ATOM 1460 C C . LYS A 1 188 ? 18.771 13.896 -27.287 1.00 28.39 221 LYS A C 1
ATOM 1461 O O . LYS A 1 188 ? 18.339 14.364 -26.231 1.00 27.29 221 LYS A O 1
ATOM 1467 N N . GLY A 1 189 ? 19.403 12.720 -27.311 1.00 27.35 222 GLY A N 1
ATOM 1468 C CA . GLY A 1 189 ? 19.593 11.920 -26.113 1.00 26.33 222 GLY A CA 1
ATOM 1469 C C . GLY A 1 189 ? 18.393 11.016 -25.807 1.00 26.84 222 GLY A C 1
ATOM 1470 O O . GLY A 1 189 ? 18.464 10.212 -24.878 1.00 27.81 222 GLY A O 1
ATOM 1471 N N . TYR A 1 190 ? 17.271 11.106 -26.537 1.00 24.84 223 TYR A N 1
ATOM 1472 C CA . TYR A 1 190 ? 16.099 10.262 -26.302 1.00 23.52 223 TYR A CA 1
ATOM 1473 C C . TYR A 1 190 ? 15.743 9.445 -27.532 1.00 23.01 223 TYR A C 1
ATOM 1474 O O . TYR A 1 190 ? 14.577 9.108 -27.758 1.00 21.89 223 TYR A O 1
ATOM 1483 N N . GLU A 1 191 ? 16.766 9.079 -28.312 1.00 21.11 224 GLU A N 1
ATOM 1484 C CA . GLU A 1 191 ? 16.590 8.345 -29.552 1.00 22.65 224 GLU A CA 1
ATOM 1485 C C . GLU A 1 191 ? 16.145 6.918 -29.288 1.00 22.85 224 GLU A C 1
ATOM 1486 O O . GLU A 1 191 ? 16.370 6.415 -28.187 1.00 22.94 224 GLU A O 1
ATOM 1492 N N . PRO A 1 192 ? 15.518 6.213 -30.235 1.00 22.86 225 PRO A N 1
ATOM 1493 C CA . PRO A 1 192 ? 15.347 4.771 -30.170 1.00 24.57 225 PRO A CA 1
ATOM 1494 C C . PRO A 1 192 ? 16.666 4.020 -30.009 1.00 26.46 225 PRO A C 1
ATOM 1495 O O . PRO A 1 192 ? 17.749 4.507 -30.336 1.00 25.77 225 PRO A O 1
ATOM 1499 N N . ASP A 1 193 ? 16.542 2.833 -29.422 1.00 26.76 226 ASP A N 1
ATOM 1500 C CA . ASP A 1 193 ? 17.626 1.880 -29.240 1.00 27.97 226 ASP A CA 1
ATOM 1501 C C . ASP A 1 193 ? 18.409 1.688 -30.519 1.00 26.98 226 ASP A C 1
ATOM 1502 O O . ASP A 1 193 ? 17.798 1.410 -31.556 1.00 26.68 226 ASP A O 1
ATOM 1507 N N . ALA A 1 194 ? 19.740 1.817 -30.470 1.00 25.38 227 ALA A N 1
ATOM 1508 C CA . ALA A 1 194 ? 20.543 1.642 -31.673 1.00 25.83 227 ALA A CA 1
ATOM 1509 C C . ALA A 1 194 ? 20.343 0.298 -32.376 1.00 25.13 227 ALA A C 1
ATOM 1510 O O . ALA A 1 194 ? 20.335 0.259 -33.602 1.00 25.79 227 ALA A O 1
ATOM 1512 N N . SER A 1 195 ? 20.095 -0.804 -31.654 1.00 25.15 228 SER A N 1
ATOM 1513 C CA . SER A 1 195 ? 19.861 -2.114 -32.258 1.00 25.95 228 SER A CA 1
ATOM 1514 C C . SER A 1 195 ? 18.551 -2.190 -33.027 1.00 24.86 228 SER A C 1
ATOM 1515 O O . SER A 1 195 ? 18.475 -2.843 -34.072 1.00 24.09 228 SER A O 1
ATOM 1518 N N . VAL A 1 196 ? 17.516 -1.529 -32.485 1.00 24.35 229 VAL A N 1
ATOM 1519 C CA . VAL A 1 196 ? 16.202 -1.460 -33.121 1.00 22.88 229 VAL A CA 1
ATOM 1520 C C . VAL A 1 196 ? 16.281 -0.632 -34.407 1.00 22.10 229 VAL A C 1
ATOM 1521 O O . VAL A 1 196 ? 15.774 -1.048 -35.455 1.00 20.69 229 VAL A O 1
ATOM 1525 N N . THR A 1 197 ? 16.927 0.544 -34.324 1.00 21.16 230 THR A N 1
ATOM 1526 C CA . THR A 1 197 ? 17.155 1.405 -35.475 1.00 23.30 230 THR A CA 1
ATOM 1527 C C . THR A 1 197 ? 17.890 0.669 -36.589 1.00 25.09 230 THR A C 1
ATOM 1528 O O . THR A 1 197 ? 17.524 0.777 -37.762 1.00 25.51 230 THR A O 1
ATOM 1532 N N . LYS A 1 198 ? 18.904 -0.115 -36.206 1.00 25.07 231 LYS A N 1
ATOM 1533 C CA . LYS A 1 198 ? 19.688 -0.859 -37.163 1.00 28.02 231 LYS A CA 1
ATOM 1534 C C . LYS A 1 198 ? 18.823 -1.863 -37.908 1.00 27.73 231 LYS A C 1
ATOM 1535 O O . LYS A 1 198 ? 18.881 -1.973 -39.133 1.00 28.94 231 LYS A O 1
ATOM 1541 N N . LEU A 1 199 ? 17.965 -2.568 -37.171 1.00 26.56 232 LEU A N 1
ATOM 1542 C CA . LEU A 1 199 ? 17.087 -3.548 -37.767 1.00 24.59 232 LEU A CA 1
ATOM 1543 C C . LEU A 1 199 ? 15.980 -2.884 -38.581 1.00 23.13 232 LEU A C 1
ATOM 1544 O O . LEU A 1 199 ? 15.597 -3.426 -39.616 1.00 21.52 232 LEU A O 1
ATOM 1549 N N . ALA A 1 200 ? 15.472 -1.714 -38.158 1.00 22.09 233 ALA A N 1
ATOM 1550 C CA . ALA A 1 200 ? 14.500 -0.945 -38.932 1.00 23.17 233 ALA A CA 1
ATOM 1551 C C . ALA A 1 200 ? 15.080 -0.452 -40.266 1.00 24.03 233 ALA A C 1
ATOM 1552 O O . ALA A 1 200 ? 14.355 -0.408 -41.261 1.00 22.60 233 ALA A O 1
ATOM 1554 N N . GLU A 1 201 ? 16.383 -0.106 -40.322 1.00 25.08 234 GLU A N 1
ATOM 1555 C CA . GLU A 1 201 ? 17.081 0.260 -41.564 1.00 28.32 234 GLU A CA 1
ATOM 1556 C C . GLU A 1 201 ? 17.112 -0.882 -42.576 1.00 26.55 234 GLU A C 1
ATOM 1557 O O . GLU A 1 201 ? 16.870 -0.705 -43.767 1.00 26.91 234 GLU A O 1
ATOM 1563 N N . GLN A 1 202 ? 17.374 -2.089 -42.079 1.00 26.81 235 GLN A N 1
ATOM 1564 C CA . GLN A 1 202 ? 17.372 -3.320 -42.848 1.00 25.79 235 GLN A CA 1
ATOM 1565 C C . GLN A 1 202 ? 15.987 -3.633 -43.396 1.00 25.11 235 GLN A C 1
ATOM 1566 O O . GLN A 1 202 ? 15.873 -3.966 -44.576 1.00 23.80 235 GLN A O 1
ATOM 1572 N N . TYR A 1 203 ? 14.929 -3.539 -42.568 1.00 21.88 236 TYR A N 1
ATOM 1573 C CA . TYR A 1 203 ? 13.562 -3.772 -43.026 1.00 22.15 236 TYR A CA 1
ATOM 1574 C C . TYR A 1 203 ? 13.148 -2.776 -44.109 1.00 20.90 236 TYR A C 1
ATOM 1575 O O . TYR A 1 203 ? 12.512 -3.153 -45.099 1.00 20.31 236 TYR A O 1
ATOM 1584 N N . ALA A 1 204 ? 13.526 -1.500 -43.923 1.00 21.45 237 ALA A N 1
ATOM 1585 C CA . ALA A 1 204 ? 13.262 -0.436 -44.888 1.00 22.95 237 ALA A CA 1
ATOM 1586 C C . ALA A 1 204 ? 13.917 -0.731 -46.229 1.00 23.32 237 ALA A C 1
ATOM 1587 O O . ALA A 1 204 ? 13.294 -0.570 -47.276 1.00 24.60 237 ALA A O 1
ATOM 1589 N N . LYS A 1 205 ? 15.160 -1.225 -46.188 1.00 25.01 238 LYS A N 1
ATOM 1590 C CA . LYS A 1 205 ? 15.886 -1.609 -47.387 1.00 28.45 238 LYS A CA 1
ATOM 1591 C C . LYS A 1 205 ? 15.257 -2.805 -48.095 1.00 27.14 238 LYS A C 1
ATOM 1592 O O . LYS A 1 205 ? 15.095 -2.792 -49.314 1.00 25.92 238 LYS A O 1
ATOM 1598 N N . GLU A 1 206 ? 14.856 -3.834 -47.347 1.00 25.38 239 GLU A N 1
ATOM 1599 C CA . GLU A 1 206 ? 14.244 -5.026 -47.914 1.00 26.41 239 GLU A CA 1
ATOM 1600 C C . GLU A 1 206 ? 12.893 -4.770 -48.557 1.00 26.90 239 GLU A C 1
ATOM 1601 O O . GLU A 1 206 ? 12.514 -5.432 -49.524 1.00 26.78 239 GLU A O 1
ATOM 1607 N N . ASN A 1 207 ? 12.149 -3.821 -47.979 1.00 26.27 240 ASN A N 1
ATOM 1608 C CA . ASN A 1 207 ? 10.816 -3.489 -48.449 1.00 23.98 240 ASN A CA 1
ATOM 1609 C C . ASN A 1 207 ? 10.729 -2.245 -49.315 1.00 22.61 240 ASN A C 1
ATOM 1610 O O . ASN A 1 207 ? 9.657 -1.932 -49.8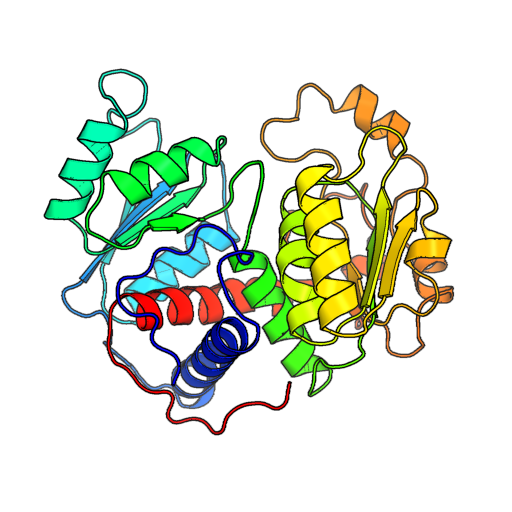28 1.00 22.25 240 ASN A O 1
ATOM 1615 N N . GLY A 1 208 ? 11.847 -1.530 -49.498 1.00 22.61 241 GLY A N 1
ATOM 1616 C CA . GLY A 1 208 ? 11.916 -0.345 -50.343 1.00 21.90 241 GLY A CA 1
ATOM 1617 C C . GLY A 1 208 ? 11.143 0.832 -49.776 1.00 23.39 241 GLY A C 1
ATOM 1618 O O . GLY A 1 208 ? 10.499 1.588 -50.507 1.00 24.42 241 GLY A O 1
ATOM 1619 N N . THR A 1 209 ? 11.187 0.973 -48.451 1.00 21.86 242 THR A N 1
ATOM 1620 C CA . THR A 1 209 ? 10.499 2.061 -47.778 1.00 21.49 242 THR A CA 1
ATOM 1621 C C . THR A 1 209 ? 11.526 3.013 -47.182 1.00 22.02 242 THR A C 1
ATOM 1622 O O . THR A 1 209 ? 12.729 2.721 -47.122 1.00 21.11 242 THR A O 1
ATOM 1626 N N . LYS A 1 210 ? 11.071 4.195 -46.766 1.00 24.77 243 LYS A N 1
ATOM 1627 C CA . LYS A 1 210 ? 11.986 5.136 -46.154 1.00 27.45 243 LYS A CA 1
ATOM 1628 C C . LYS A 1 210 ? 11.861 5.111 -44.639 1.00 27.05 243 LYS A C 1
ATOM 1629 O O . LYS A 1 210 ? 10.818 4.784 -44.066 1.00 26.03 243 LYS A O 1
ATOM 1635 N N . LEU A 1 211 ? 13.002 5.433 -44.031 1.00 24.05 244 LEU A N 1
ATOM 1636 C CA . LEU A 1 211 ? 13.156 5.519 -42.594 1.00 23.28 244 LEU A CA 1
ATOM 1637 C C . LEU A 1 211 ? 13.942 6.793 -42.383 1.00 22.87 244 LEU A C 1
ATOM 1638 O O . LEU A 1 211 ? 15.040 6.947 -42.918 1.00 22.25 244 LEU A O 1
ATOM 1643 N N . LEU A 1 212 ? 13.360 7.708 -41.617 1.00 20.75 245 LEU A N 1
ATOM 1644 C CA . LEU A 1 212 ? 13.998 8.961 -41.274 1.00 21.21 245 LEU A CA 1
ATOM 1645 C C . LEU A 1 212 ? 13.908 9.148 -39.775 1.00 22.32 245 LEU A C 1
ATOM 1646 O O . LEU A 1 212 ? 12.829 9.073 -39.189 1.00 22.01 245 LEU A O 1
ATOM 1651 N N . LEU A 1 213 ? 15.072 9.366 -39.159 1.00 22.27 246 LEU A N 1
ATOM 1652 C CA . LEU A 1 213 ? 15.154 9.710 -37.751 1.00 23.26 246 LEU A CA 1
ATOM 1653 C C . LEU A 1 213 ? 15.706 11.120 -37.674 1.00 24.65 246 LEU A C 1
ATOM 1654 O O . LEU A 1 213 ? 16.717 11.443 -38.291 1.00 25.28 246 LEU A O 1
ATOM 1659 N N . THR A 1 214 ? 15.041 11.983 -36.914 1.00 24.20 247 THR A N 1
ATOM 1660 C CA . THR A 1 214 ? 15.408 13.387 -36.804 1.00 22.68 247 THR A CA 1
ATOM 1661 C C . THR A 1 214 ? 15.164 13.882 -35.383 1.00 22.94 247 THR A C 1
ATOM 1662 O O . THR A 1 214 ? 14.651 13.147 -34.533 1.00 21.92 247 THR A O 1
ATOM 1666 N N . ASN A 1 215 ? 15.579 15.116 -35.085 1.00 20.67 248 ASN A N 1
ATOM 1667 C CA . ASN A 1 215 ? 15.244 15.747 -33.814 1.00 20.69 248 ASN A CA 1
ATOM 1668 C C . ASN A 1 215 ? 14.228 16.850 -34.064 1.00 20.01 248 ASN A C 1
ATOM 1669 O O . ASN A 1 215 ? 13.792 17.538 -33.148 1.00 22.86 248 ASN A O 1
ATOM 1674 N N . ASP A 1 216 ? 13.804 17.040 -35.308 1.00 21.17 249 ASP A N 1
ATOM 1675 C CA . ASP A 1 216 ? 12.895 18.112 -35.652 1.00 22.41 249 ASP A CA 1
ATOM 1676 C C . ASP A 1 216 ? 11.478 17.601 -35.869 1.00 20.53 249 ASP A C 1
ATOM 1677 O O . ASP A 1 216 ? 11.242 16.865 -36.830 1.00 20.53 249 ASP A O 1
ATOM 1682 N N . PRO A 1 217 ? 10.502 18.026 -35.045 1.00 20.20 250 PRO A N 1
ATOM 1683 C CA . PRO A 1 217 ? 9.094 17.658 -35.164 1.00 19.67 250 PRO A CA 1
ATOM 1684 C C . PRO A 1 217 ? 8.468 17.905 -36.536 1.00 18.91 250 PRO A C 1
ATOM 1685 O O . PRO A 1 217 ? 7.776 17.036 -37.073 1.00 16.49 250 PRO A O 1
ATOM 1689 N N . LEU A 1 218 ? 8.696 19.091 -37.118 1.00 18.40 251 LEU A N 1
ATOM 1690 C CA . LEU A 1 218 ? 8.152 19.400 -38.434 1.00 18.54 251 LEU A CA 1
ATOM 1691 C C . LEU A 1 218 ? 8.795 18.595 -39.554 1.00 18.41 251 LEU A C 1
ATOM 1692 O O . LEU A 1 218 ? 8.121 18.286 -40.538 1.00 20.16 251 LEU A O 1
ATOM 1697 N N . GLU A 1 219 ? 10.070 18.188 -39.428 1.00 17.33 252 GLU A N 1
ATOM 1698 C CA . GLU A 1 219 ? 10.657 17.264 -40.389 1.00 18.84 252 GLU A CA 1
ATOM 1699 C C . GLU A 1 219 ? 9.976 15.899 -40.310 1.00 20.04 252 GLU A C 1
ATOM 1700 O O . GLU A 1 219 ? 9.671 15.313 -41.350 1.00 20.53 252 GLU A O 1
ATOM 1706 N N . ALA A 1 220 ? 9.704 15.366 -39.101 1.00 18.62 253 ALA A N 1
ATOM 1707 C CA . ALA A 1 220 ? 8.990 14.100 -38.966 1.00 16.61 253 ALA A CA 1
ATOM 1708 C C . ALA A 1 220 ? 7.567 14.215 -39.506 1.00 15.42 253 ALA A C 1
ATOM 1709 O O . ALA A 1 220 ? 7.137 13.325 -40.230 1.00 15.80 253 ALA A O 1
ATOM 1711 N N . ALA A 1 221 ? 6.843 15.313 -39.223 1.00 16.00 254 ALA A N 1
ATOM 1712 C CA . ALA A 1 221 ? 5.473 15.525 -39.688 1.00 16.23 254 ALA A CA 1
ATOM 1713 C C . ALA A 1 221 ? 5.302 15.789 -41.177 1.00 16.76 254 ALA A C 1
ATOM 1714 O O . ALA A 1 221 ? 4.227 15.515 -41.720 1.00 18.62 254 ALA A O 1
ATOM 1716 N N . HIS A 1 222 ? 6.345 16.284 -41.863 1.00 15.78 255 HIS A N 1
ATOM 1717 C CA . HIS A 1 222 ? 6.233 16.629 -43.274 1.00 17.03 255 HIS A CA 1
ATOM 1718 C C . HIS A 1 222 ? 5.836 15.504 -44.227 1.00 15.61 255 HIS A C 1
ATOM 1719 O O . HIS A 1 222 ? 6.524 14.501 -44.405 1.00 16.71 255 HIS A O 1
ATOM 1726 N N . GLY A 1 223 ? 4.678 15.716 -44.851 1.00 14.61 256 GLY A N 1
ATOM 1727 C CA . GLY A 1 223 ? 4.113 14.765 -45.784 1.00 13.20 256 GLY A CA 1
ATOM 1728 C C . GLY A 1 223 ? 3.576 13.506 -45.108 1.00 14.33 256 GLY A C 1
ATOM 1729 O O . GLY A 1 223 ? 3.186 12.566 -45.804 1.00 16.99 256 GLY A O 1
ATOM 1730 N N . GLY A 1 224 ? 3.526 13.431 -43.772 1.00 14.39 257 GLY A N 1
ATOM 1731 C CA . GLY A 1 224 ? 3.031 12.243 -43.079 1.00 13.87 257 GLY A CA 1
ATOM 1732 C C . GLY A 1 224 ? 1.518 12.093 -43.158 1.00 13.79 257 GLY A C 1
ATOM 1733 O O . GLY A 1 224 ? 0.764 13.064 -43.069 1.00 14.53 257 GLY A O 1
ATOM 1734 N N . ASN A 1 225 ? 1.039 10.866 -43.367 1.00 15.62 258 ASN A N 1
ATOM 1735 C CA . ASN A 1 225 ? -0.402 10.617 -43.405 1.00 14.59 258 ASN A CA 1
ATOM 1736 C C . ASN A 1 225 ? -0.934 10.414 -41.999 1.00 14.90 258 ASN A C 1
ATOM 1737 O O . ASN A 1 225 ? -2.091 10.732 -41.731 1.00 17.15 258 ASN A O 1
ATOM 1742 N N . VAL A 1 226 ? -0.112 9.874 -41.083 1.00 13.52 259 VAL A N 1
ATOM 1743 C CA . VAL A 1 226 ? -0.535 9.634 -39.710 1.00 12.79 259 VAL A CA 1
ATOM 1744 C C . VAL A 1 226 ? 0.417 10.278 -38.702 1.00 14.06 259 VAL A C 1
ATOM 1745 O O . VAL A 1 226 ? 1.608 9.972 -38.672 1.00 14.42 259 VAL A O 1
ATOM 1749 N N . LEU A 1 227 ? -0.091 11.182 -37.856 1.00 15.99 260 LEU A N 1
ATOM 1750 C CA . LEU A 1 227 ? 0.682 11.780 -36.762 1.00 15.57 260 LEU A CA 1
ATOM 1751 C C . LEU A 1 227 ? 0.500 10.907 -35.515 1.00 16.34 260 LEU A C 1
ATOM 1752 O O . LEU A 1 227 ? -0.618 10.531 -35.163 1.00 16.61 260 LEU A O 1
ATOM 1757 N N . ILE A 1 228 ? 1.603 10.518 -34.866 1.00 15.30 261 ILE A N 1
ATOM 1758 C CA . ILE A 1 228 ? 1.568 9.608 -33.724 1.00 14.79 261 ILE A CA 1
ATOM 1759 C C . ILE A 1 228 ? 2.458 10.142 -32.597 1.00 15.40 261 ILE A C 1
ATOM 1760 O O . ILE A 1 228 ? 3.598 10.567 -32.807 1.00 13.57 261 ILE A O 1
ATOM 1765 N N . THR A 1 229 ? 1.908 10.166 -31.382 1.00 15.51 262 THR A N 1
ATOM 1766 C CA . THR A 1 229 ? 2.684 10.505 -30.197 1.00 16.13 262 THR A CA 1
ATOM 1767 C C . THR A 1 229 ? 2.225 9.627 -29.017 1.00 16.10 262 THR A C 1
ATOM 1768 O O . THR A 1 229 ? 1.398 8.715 -29.156 1.00 14.29 262 THR A O 1
ATOM 1772 N N . ASP A 1 230 ? 2.824 9.869 -27.847 1.00 15.91 263 ASP A N 1
ATOM 1773 C CA . ASP A 1 230 ? 2.580 9.143 -26.605 1.00 15.48 263 ASP A CA 1
ATOM 1774 C C . ASP A 1 230 ? 3.165 9.993 -25.492 1.00 17.89 263 ASP A C 1
ATOM 1775 O O . ASP A 1 230 ? 3.822 10.998 -25.776 1.00 17.56 263 ASP A O 1
ATOM 1780 N N . THR A 1 231 ? 2.957 9.623 -24.222 1.00 16.60 264 THR A N 1
ATOM 1781 C CA . THR A 1 231 ? 3.528 10.320 -23.076 1.00 17.53 264 THR A CA 1
ATOM 1782 C C . THR A 1 231 ? 5.047 10.450 -23.165 1.00 17.79 264 THR A C 1
ATOM 1783 O O . THR A 1 231 ? 5.756 9.596 -23.713 1.00 16.53 264 THR A O 1
ATOM 1787 N N . TRP A 1 232 ? 5.523 11.581 -22.639 1.00 17.83 265 TRP A N 1
ATOM 1788 C CA . TRP A 1 232 ? 6.950 11.853 -22.550 1.00 19.79 265 TRP A CA 1
ATOM 1789 C C . TRP A 1 232 ? 7.574 11.101 -21.374 1.00 20.33 265 TRP A C 1
ATOM 1790 O O . TRP A 1 232 ? 8.780 10.864 -21.336 1.00 22.22 265 TRP A O 1
ATOM 1801 N N . ILE A 1 233 ? 6.741 10.721 -20.396 1.00 20.78 266 ILE A N 1
ATOM 1802 C CA . ILE A 1 233 ? 7.174 10.033 -19.186 1.00 21.85 266 ILE A CA 1
ATOM 1803 C C . ILE A 1 233 ? 6.401 8.726 -19.075 1.00 20.76 266 ILE A C 1
ATOM 1804 O O . ILE A 1 233 ? 5.293 8.663 -18.531 1.00 19.39 266 ILE A O 1
ATOM 1809 N N . SER A 1 234 ? 7.017 7.684 -19.641 1.00 19.38 267 SER A N 1
ATOM 1810 C CA . SER A 1 234 ? 6.476 6.331 -19.605 1.00 20.15 267 SER A CA 1
ATOM 1811 C C . SER A 1 234 ? 6.464 5.743 -18.196 1.00 21.84 267 SER A C 1
ATOM 1812 O O . SER A 1 234 ? 7.188 6.238 -17.330 1.00 21.20 267 SER A O 1
ATOM 1815 N N . MET A 1 235 ? 5.638 4.710 -17.934 1.00 20.77 268 MET A N 1
ATOM 1816 C CA . MET A 1 235 ? 5.589 4.068 -16.623 1.00 19.77 268 MET A CA 1
ATOM 1817 C C . MET A 1 235 ? 6.960 3.513 -16.238 1.00 20.94 268 MET A C 1
ATOM 1818 O O . MET A 1 235 ? 7.616 2.830 -17.027 1.00 21.13 268 MET A O 1
ATOM 1823 N N . GLY A 1 236 ? 7.416 3.854 -15.023 1.00 23.07 269 GLY A N 1
ATOM 1824 C CA . GLY A 1 236 ? 8.733 3.483 -14.514 1.00 22.94 269 GLY A CA 1
ATOM 1825 C C . GLY A 1 236 ? 9.759 4.603 -14.698 1.00 25.71 269 GLY A C 1
ATOM 1826 O O . GLY A 1 236 ? 10.898 4.499 -14.252 1.00 27.88 269 GLY A O 1
ATOM 1827 N N . ARG A 1 237 ? 9.384 5.703 -15.348 1.00 24.91 270 ARG A N 1
ATOM 1828 C CA . ARG A 1 237 ? 10.285 6.801 -15.634 1.00 26.21 270 ARG A CA 1
ATOM 1829 C C . ARG A 1 237 ? 9.904 8.078 -14.900 1.00 27.68 270 ARG A C 1
ATOM 1830 O O . ARG A 1 237 ? 10.466 9.133 -15.187 1.00 27.72 270 ARG A O 1
ATOM 1838 N N . GLU A 1 238 ? 8.975 8.037 -13.937 1.00 29.38 271 GLU A N 1
ATOM 1839 C CA . GLU A 1 238 ? 8.476 9.224 -13.243 1.00 33.82 271 GLU A CA 1
ATOM 1840 C C . GLU A 1 238 ? 9.528 10.052 -12.502 1.00 35.93 271 GLU A C 1
ATOM 1841 O O . GLU A 1 238 ? 9.332 11.247 -12.261 1.00 37.72 271 GLU A O 1
ATOM 1847 N N . GLU A 1 239 ? 10.669 9.446 -12.157 1.00 36.94 272 GLU A N 1
ATOM 1848 C CA . GLU A 1 239 ? 11.785 10.143 -11.517 1.00 39.36 272 GLU A CA 1
ATOM 1849 C C . GLU A 1 239 ? 12.410 11.204 -12.420 1.00 36.63 272 GLU A C 1
ATOM 1850 O O . GLU A 1 239 ? 13.006 12.175 -11.962 1.00 36.58 272 GLU A O 1
ATOM 1856 N N . GLU A 1 240 ? 12.281 11.007 -13.738 1.00 33.29 273 GLU A N 1
ATOM 1857 C CA . GLU A 1 240 ? 12.833 11.875 -14.763 1.00 30.87 273 GLU A CA 1
ATOM 1858 C C . GLU A 1 240 ? 11.882 12.943 -15.260 1.00 31.69 273 GLU A C 1
ATOM 1859 O O . GLU A 1 240 ? 12.201 13.595 -16.245 1.00 31.78 273 GLU A O 1
ATOM 1865 N N . LYS A 1 241 ? 10.735 13.177 -14.608 1.00 33.19 274 LYS A N 1
ATOM 1866 C CA . LYS A 1 241 ? 9.751 14.159 -15.040 1.00 36.63 274 LYS A CA 1
ATOM 1867 C C . LYS A 1 241 ? 10.334 15.541 -15.319 1.00 37.37 274 LYS A C 1
ATOM 1868 O O . LYS A 1 241 ? 10.158 16.046 -16.425 1.00 36.23 274 LYS A O 1
ATOM 1874 N N . LYS A 1 242 ? 11.076 16.128 -14.365 1.00 37.89 275 LYS A N 1
ATOM 1875 C CA . LYS A 1 242 ? 11.701 17.434 -14.523 1.00 38.35 275 LYS A CA 1
ATOM 1876 C C . LYS A 1 242 ? 12.618 17.567 -15.717 1.00 35.80 275 LYS A C 1
ATOM 1877 O O . LYS A 1 242 ? 12.442 18.502 -16.495 1.00 33.07 275 LYS A O 1
ATOM 1883 N N . LYS A 1 243 ? 13.568 16.626 -15.865 1.00 33.90 276 LYS A N 1
ATOM 1884 C CA . LYS A 1 243 ? 14.479 16.613 -16.996 1.00 34.77 276 LYS A CA 1
ATOM 1885 C C . LYS A 1 243 ? 13.780 16.415 -18.331 1.00 33.81 276 LYS A C 1
ATOM 1886 O O . LYS A 1 243 ? 14.187 17.018 -19.323 1.00 33.33 276 LYS A O 1
ATOM 1892 N N . ARG A 1 244 ? 12.721 15.579 -18.360 1.00 31.26 277 ARG A N 1
ATOM 1893 C CA . ARG A 1 244 ? 11.978 15.312 -19.587 1.00 29.34 277 ARG A CA 1
ATOM 1894 C C . ARG A 1 244 ? 11.064 16.449 -20.001 1.00 29.61 277 ARG A C 1
ATOM 1895 O O . ARG A 1 244 ? 10.922 16.721 -21.195 1.00 27.47 277 ARG A O 1
ATOM 1903 N N . LEU A 1 245 ? 10.458 17.154 -19.033 1.00 29.05 278 LEU A N 1
ATOM 1904 C CA . LEU A 1 245 ? 9.628 18.302 -19.371 1.00 31.27 278 LEU A CA 1
ATOM 1905 C C . LEU A 1 245 ? 10.430 19.423 -20.001 1.00 31.85 278 LEU A C 1
ATOM 1906 O O . LEU A 1 245 ? 9.965 20.104 -20.912 1.00 32.30 278 LEU A O 1
ATOM 1911 N N . GLN A 1 246 ? 11.693 19.533 -19.586 1.00 32.49 279 GLN A N 1
ATOM 1912 C CA . GLN A 1 246 ? 12.591 20.520 -20.134 1.00 35.36 279 GLN A CA 1
ATOM 1913 C C . GLN A 1 246 ? 13.094 20.115 -21.508 1.00 32.61 279 GLN A C 1
ATOM 1914 O O . GLN A 1 246 ? 13.056 20.927 -22.432 1.00 32.44 279 GLN A O 1
ATOM 1920 N N . ALA A 1 247 ? 13.536 18.857 -21.659 1.00 29.75 280 ALA A N 1
ATOM 1921 C CA . ALA A 1 247 ? 14.040 18.334 -22.921 1.00 28.10 280 ALA A CA 1
ATOM 1922 C C . ALA A 1 247 ? 13.024 18.186 -24.040 1.00 29.10 280 ALA A C 1
ATOM 1923 O O . ALA A 1 247 ? 13.372 18.291 -25.218 1.00 28.44 280 ALA A O 1
ATOM 1925 N N . PHE A 1 248 ? 11.755 17.963 -23.679 1.00 28.48 281 PHE A N 1
ATOM 1926 C CA . PHE A 1 248 ? 10.740 17.776 -24.689 1.00 28.27 281 PHE A CA 1
ATOM 1927 C C . PHE A 1 248 ? 9.963 19.017 -25.087 1.00 29.43 281 PHE A C 1
ATOM 1928 O O . PHE A 1 248 ? 8.997 18.897 -25.843 1.00 29.46 281 PHE A O 1
ATOM 1936 N N . GLN A 1 249 ? 10.352 20.221 -24.641 1.00 30.93 282 GLN A N 1
ATOM 1937 C CA . GLN A 1 249 ? 9.678 21.445 -25.082 1.00 32.45 282 GLN A CA 1
ATOM 1938 C C . GLN A 1 249 ? 9.833 21.587 -26.589 1.00 29.00 282 GLN A C 1
ATOM 1939 O O . GLN A 1 249 ? 10.891 21.314 -27.174 1.00 27.13 282 GLN A O 1
ATOM 1945 N N . GLY A 1 250 ? 8.706 21.950 -27.200 1.00 27.20 283 GLY A N 1
ATOM 1946 C CA . GLY A 1 250 ? 8.609 22.062 -28.646 1.00 25.88 283 GLY A CA 1
ATOM 1947 C C . GLY A 1 250 ? 8.164 20.751 -29.295 1.00 24.27 283 GLY A C 1
ATOM 1948 O O . GLY A 1 250 ? 8.047 20.690 -30.520 1.00 23.12 283 GLY A O 1
ATOM 1949 N N . TYR A 1 251 ? 7.910 19.678 -28.527 1.00 23.14 284 TYR A N 1
ATOM 1950 C CA . TYR A 1 251 ? 7.505 18.416 -29.128 1.00 21.62 284 TYR A CA 1
ATOM 1951 C C . TYR A 1 251 ? 6.021 18.117 -28.985 1.00 22.04 284 TYR A C 1
ATOM 1952 O O . TYR A 1 251 ? 5.558 17.027 -29.330 1.00 22.43 284 TYR A O 1
ATOM 1961 N N . GLN A 1 252 ? 5.225 19.093 -28.538 1.00 20.18 285 GLN A N 1
ATOM 1962 C CA . GLN A 1 252 ? 3.783 18.912 -28.485 1.00 19.70 285 GLN A CA 1
ATOM 1963 C C . GLN A 1 252 ? 3.218 18.932 -29.909 1.00 19.46 285 GLN A C 1
ATOM 1964 O O . GLN A 1 252 ? 3.596 19.774 -30.723 1.00 18.43 285 GLN A O 1
ATOM 1970 N N . VAL A 1 253 ? 2.350 17.962 -30.230 1.00 18.06 286 VAL A N 1
ATOM 1971 C CA . VAL A 1 253 ? 1.660 17.897 -31.514 1.00 17.03 286 VAL A CA 1
ATOM 1972 C C . VAL A 1 253 ? 0.464 18.862 -31.443 1.00 15.84 286 VAL A C 1
ATOM 1973 O O . VAL A 1 253 ? -0.343 18.848 -30.506 1.00 14.30 286 VAL A O 1
ATOM 1977 N N . THR A 1 254 ? 0.424 19.776 -32.424 1.00 15.99 287 THR A N 1
ATOM 1978 C CA . THR A 1 254 ? -0.613 20.799 -32.535 1.00 16.15 287 THR A CA 1
ATOM 1979 C C . THR A 1 254 ? -1.090 20.913 -33.980 1.00 16.89 287 THR A C 1
ATOM 1980 O O . THR A 1 254 ? -0.648 20.167 -34.853 1.00 17.42 287 THR A O 1
ATOM 1984 N N . MET A 1 255 ? -2.028 21.820 -34.270 1.00 17.74 288 MET A N 1
ATOM 1985 C CA . MET A 1 255 ? -2.449 22.029 -35.646 1.00 19.37 288 MET A CA 1
ATOM 1986 C C . MET A 1 255 ? -1.342 22.617 -36.509 1.00 19.90 288 MET A C 1
ATOM 1987 O O . MET A 1 255 ? -1.379 22.442 -37.726 1.00 19.07 288 MET A O 1
ATOM 1992 N N . LYS A 1 256 ? -0.322 23.252 -35.895 1.00 20.55 289 LYS A N 1
ATOM 1993 C CA . LYS A 1 256 ? 0.873 23.704 -36.608 1.00 21.56 289 LYS A CA 1
ATOM 1994 C C . LYS A 1 256 ? 1.628 22.488 -37.156 1.00 21.89 289 LYS A C 1
ATOM 1995 O O . LYS A 1 256 ? 2.159 22.502 -38.275 1.00 21.24 289 LYS A O 1
ATOM 2001 N N . THR A 1 257 ? 1.657 21.402 -36.369 1.00 18.76 290 THR A N 1
ATOM 2002 C CA . THR A 1 257 ? 2.281 20.149 -36.762 1.00 18.49 290 THR A CA 1
ATOM 2003 C C . THR A 1 257 ? 1.535 19.555 -37.954 1.00 18.85 290 THR A C 1
ATOM 2004 O O . THR A 1 257 ? 2.123 19.122 -38.952 1.00 17.04 290 THR A O 1
ATOM 2008 N N . ALA A 1 258 ? 0.202 19.563 -37.819 1.00 19.12 291 ALA A N 1
ATOM 2009 C CA . ALA A 1 258 ? -0.682 19.008 -38.831 1.00 20.15 291 ALA A CA 1
ATOM 2010 C C . ALA A 1 258 ? -0.704 19.781 -40.154 1.00 19.35 291 ALA A C 1
ATOM 2011 O O . ALA A 1 258 ? -0.984 19.203 -41.205 1.00 18.65 291 ALA A O 1
ATOM 2013 N N . LYS A 1 259 ? -0.361 21.076 -40.130 1.00 18.89 292 LYS A N 1
ATOM 2014 C CA . LYS A 1 259 ? -0.348 21.935 -41.314 1.00 20.39 292 LYS A CA 1
ATOM 2015 C C . LYS A 1 259 ? 0.668 21.480 -42.360 1.00 19.87 292 LYS A C 1
ATOM 2016 O O . LYS A 1 259 ? 0.513 21.658 -43.565 1.00 20.91 292 LYS A O 1
ATOM 2022 N N . VAL A 1 260 ? 1.705 20.818 -41.858 1.00 18.78 293 VAL A N 1
ATOM 2023 C CA . VAL A 1 260 ? 2.840 20.286 -42.594 1.00 17.42 293 VAL A CA 1
ATOM 2024 C C . VAL A 1 260 ? 2.617 18.857 -43.089 1.00 16.94 293 VAL A C 1
ATOM 2025 O O . VAL A 1 260 ? 3.310 18.377 -43.987 1.00 17.29 293 VAL A O 1
ATOM 2029 N N . ALA A 1 261 ? 1.644 18.153 -42.502 1.00 15.61 294 ALA A N 1
ATOM 2030 C CA . ALA A 1 261 ? 1.340 16.768 -42.839 1.00 16.35 294 ALA A CA 1
ATOM 2031 C C . ALA A 1 261 ? 0.540 16.644 -44.133 1.00 18.30 294 ALA A C 1
ATOM 2032 O O . ALA A 1 261 ? 0.094 17.659 -44.674 1.00 18.50 294 ALA A O 1
ATOM 2034 N N . ALA A 1 262 ? 0.353 15.424 -44.673 1.00 17.99 295 ALA A N 1
ATOM 2035 C CA . ALA A 1 262 ? -0.450 15.223 -45.874 1.00 16.28 295 ALA A CA 1
ATOM 2036 C C . ALA A 1 262 ? -1.891 15.677 -45.640 1.00 16.48 295 ALA A C 1
ATOM 2037 O O . ALA A 1 262 ? -2.356 15.782 -44.502 1.00 13.63 295 ALA A O 1
ATOM 2039 N N . SER A 1 263 ? -2.625 15.988 -46.707 1.00 16.84 296 SER A N 1
ATOM 2040 C CA . SER A 1 263 ? -3.978 16.505 -46.564 1.00 18.00 296 SER A CA 1
ATOM 2041 C C . SER A 1 263 ? -4.978 15.550 -45.923 1.00 17.23 296 SER A C 1
ATOM 2042 O O . SER A 1 263 ? -5.969 15.984 -45.339 1.00 19.03 296 SER A O 1
ATOM 2045 N N . ASP A 1 264 ? -4.716 14.246 -46.012 1.00 16.04 297 ASP A N 1
ATOM 2046 C CA . ASP A 1 264 ? -5.588 13.248 -45.431 1.00 15.18 297 ASP A CA 1
ATOM 2047 C C . ASP A 1 264 ? -5.103 12.800 -44.065 1.00 15.79 297 ASP A C 1
ATOM 2048 O O . ASP A 1 264 ? -5.422 11.687 -43.639 1.00 16.29 297 ASP A O 1
ATOM 2053 N N . TRP A 1 265 ? -4.350 13.645 -43.348 1.00 15.07 298 TRP A N 1
ATOM 2054 C CA . TRP A 1 265 ? -3.781 13.250 -42.068 1.00 15.14 298 TRP A CA 1
ATOM 2055 C C . TRP A 1 265 ? -4.805 12.831 -41.017 1.00 15.18 298 TRP A C 1
ATOM 2056 O O . TRP A 1 265 ? -5.923 13.357 -40.955 1.00 14.13 298 TRP A O 1
ATOM 2067 N N . THR A 1 266 ? -4.387 11.830 -40.234 1.00 13.79 299 THR A N 1
ATOM 2068 C CA . THR A 1 266 ? -5.111 11.372 -39.057 1.00 13.15 299 THR A CA 1
ATOM 2069 C C . THR A 1 266 ? -4.137 11.335 -37.880 1.00 14.09 299 THR A C 1
ATOM 2070 O O . THR A 1 266 ? -2.933 11.545 -38.063 1.00 15.06 299 THR A O 1
ATOM 2074 N N . PHE A 1 267 ? -4.635 11.075 -36.661 1.00 13.72 300 PHE A N 1
ATOM 2075 C CA . PHE A 1 267 ? -3.833 11.068 -35.436 1.00 13.68 300 PHE A CA 1
ATOM 2076 C C . PHE A 1 267 ? -4.092 9.851 -34.544 1.00 13.83 300 PHE A C 1
ATOM 2077 O O . PHE A 1 267 ? -5.238 9.438 -34.352 1.00 13.73 300 PHE A O 1
ATOM 2085 N N . LEU A 1 268 ? -2.986 9.296 -34.000 1.00 14.90 301 LEU A N 1
ATOM 2086 C CA . LEU A 1 268 ? -2.979 8.174 -33.060 1.00 13.23 301 LEU A CA 1
ATOM 2087 C C . LEU A 1 268 ? -2.205 8.488 -31.781 1.00 13.63 301 LEU A C 1
ATOM 2088 O O . LEU A 1 268 ? -1.224 9.238 -31.760 1.00 12.99 301 LEU A O 1
ATOM 2093 N N . HIS A 1 269 ? -2.692 7.880 -30.691 1.00 14.20 302 HIS A N 1
ATOM 2094 C CA . HIS A 1 269 ? -2.065 7.929 -29.377 1.00 15.16 302 HIS A CA 1
ATOM 2095 C C . HIS A 1 269 ? -2.558 6.692 -28.637 1.00 14.48 302 HIS A C 1
ATOM 2096 O O . HIS A 1 269 ? -3.760 6.474 -28.499 1.00 14.46 302 HIS A O 1
ATOM 2103 N N . CYS A 1 270 ? -1.620 5.875 -28.144 1.00 14.83 303 CYS A N 1
ATOM 2104 C CA . CYS A 1 270 ? -1.923 4.625 -27.449 1.00 14.31 303 CYS A CA 1
ATOM 2105 C C . CYS A 1 270 ? -2.716 4.736 -26.158 1.00 15.87 303 CYS A C 1
ATOM 2106 O O . CYS A 1 270 ? -3.363 3.768 -25.739 1.00 15.80 303 CYS A O 1
ATOM 2109 N N . LEU A 1 271 ? -2.659 5.945 -25.559 1.00 14.08 304 LEU A N 1
ATOM 2110 C CA . LEU A 1 271 ? -3.252 6.350 -24.286 1.00 12.71 304 LEU A CA 1
ATOM 2111 C C . LEU A 1 271 ? -2.622 5.615 -23.090 1.00 14.32 304 LEU A C 1
ATOM 2112 O O . LEU A 1 271 ? -1.982 4.572 -23.280 1.00 14.69 304 LEU A O 1
ATOM 2117 N N . PRO A 1 272 ? -2.674 6.108 -21.835 1.00 16.13 305 PRO A N 1
ATOM 2118 C CA . PRO A 1 272 ? -3.250 7.391 -21.426 1.00 15.96 305 PRO A CA 1
ATOM 2119 C C . PRO A 1 272 ? -2.505 8.631 -21.920 1.00 16.65 305 PRO A C 1
ATOM 2120 O O . PRO A 1 272 ? -1.271 8.676 -21.997 1.00 16.59 305 PRO A O 1
ATOM 2124 N N . ARG A 1 273 ? -3.306 9.631 -22.280 1.00 17.18 306 ARG A N 1
ATOM 2125 C CA . ARG A 1 273 ? -2.801 10.908 -22.766 1.00 18.01 306 ARG A CA 1
ATOM 2126 C C . ARG A 1 273 ? -2.820 11.977 -21.683 1.00 20.02 306 ARG A C 1
ATOM 2127 O O . ARG A 1 273 ? -3.732 12.068 -20.857 1.00 19.50 306 ARG A O 1
ATOM 2135 N N . LYS A 1 274 ? -1.759 12.784 -21.726 1.00 22.20 307 LYS A N 1
ATOM 2136 C CA . LYS A 1 274 ? -1.577 13.936 -20.859 1.00 25.36 307 LYS A CA 1
ATOM 2137 C C . LYS A 1 274 ? -1.539 15.204 -21.713 1.00 25.24 307 LYS A C 1
ATOM 2138 O O . LYS A 1 274 ? -1.389 15.102 -22.934 1.00 24.48 307 LYS A O 1
ATOM 2144 N N . PRO A 1 275 ? -1.715 16.427 -21.186 1.00 26.40 308 PRO A N 1
ATOM 2145 C CA . PRO A 1 275 ? -1.712 17.643 -22.007 1.00 25.45 308 PRO A CA 1
ATOM 2146 C C . PRO A 1 275 ? -0.404 18.043 -22.694 1.00 24.15 308 PRO A C 1
ATOM 2147 O O . PRO A 1 275 ? -0.404 18.743 -23.704 1.00 23.51 308 PRO A O 1
ATOM 2151 N N . GLU A 1 276 ? 0.715 17.521 -22.207 1.00 22.97 309 GLU A N 1
ATOM 2152 C CA . GLU A 1 276 ? 2.040 17.805 -22.723 1.00 23.34 309 GLU A CA 1
ATOM 2153 C C . GLU A 1 276 ? 2.325 17.394 -24.169 1.00 24.16 309 GLU A C 1
ATOM 2154 O O . GLU A 1 276 ? 2.754 18.235 -24.953 1.00 23.37 309 GLU A O 1
ATOM 2160 N N . GLU A 1 277 ? 2.090 16.134 -24.560 1.00 21.37 310 GLU A N 1
ATOM 2161 C CA . GLU A 1 277 ? 2.397 15.576 -25.878 1.00 20.61 310 GLU A CA 1
ATOM 2162 C C . GLU A 1 277 ? 1.573 16.058 -27.053 1.00 17.49 310 GLU A C 1
ATOM 2163 O O . GLU A 1 277 ? 2.019 16.002 -28.196 1.00 17.38 310 GLU A O 1
ATOM 2169 N N . VAL A 1 278 ? 0.318 16.398 -26.783 1.00 16.38 311 VAL A N 1
ATOM 2170 C CA . VAL A 1 278 ? -0.611 16.812 -27.816 1.00 17.82 311 VAL A CA 1
ATOM 2171 C C . VAL A 1 278 ? -1.644 17.723 -27.182 1.00 19.28 311 VAL A C 1
ATOM 2172 O O . VAL A 1 278 ? -1.977 17.541 -26.011 1.00 19.27 311 VAL A O 1
ATOM 2176 N N . ASP A 1 279 ? -2.136 18.725 -27.923 1.00 19.28 312 ASP A N 1
ATOM 2177 C CA . ASP A 1 279 ? -3.174 19.576 -27.378 1.00 20.09 312 ASP A CA 1
ATOM 2178 C C . ASP A 1 279 ? -4.561 19.004 -27.640 1.00 21.15 312 ASP A C 1
ATOM 2179 O O . ASP A 1 279 ? -4.730 18.021 -28.369 1.00 19.75 312 ASP A O 1
ATOM 2184 N N . ASP A 1 280 ? -5.570 19.643 -27.048 1.00 21.81 313 ASP A N 1
ATOM 2185 C CA . ASP A 1 280 ? -6.959 19.228 -27.195 1.00 22.03 313 ASP A CA 1
ATOM 2186 C C . ASP A 1 280 ? -7.533 19.352 -28.589 1.00 20.51 313 ASP A C 1
ATOM 2187 O O . ASP A 1 280 ? -8.369 18.543 -28.990 1.00 21.42 313 ASP A O 1
ATOM 2192 N N . GLU A 1 281 ? -7.070 20.351 -29.341 1.00 20.17 314 GLU A N 1
ATOM 2193 C CA . GLU A 1 281 ? -7.566 20.572 -30.682 1.00 20.06 314 GLU A CA 1
ATOM 2194 C C . GLU A 1 281 ? -7.203 19.400 -31.582 1.00 18.62 314 GLU A C 1
ATOM 2195 O O . GLU A 1 281 ? -8.040 18.948 -32.360 1.00 20.70 314 GLU A O 1
ATOM 2201 N N . VAL A 1 282 ? -5.985 18.856 -31.483 1.00 18.26 315 VAL A N 1
ATOM 2202 C CA . VAL A 1 282 ? -5.648 17.666 -32.258 1.00 17.77 315 VAL A CA 1
ATOM 2203 C C . VAL A 1 282 ? -6.236 16.415 -31.600 1.00 17.04 315 VAL A C 1
ATOM 2204 O O . VAL A 1 282 ? -6.853 15.617 -32.304 1.00 17.68 315 VAL A O 1
ATOM 2208 N N . PHE A 1 283 ? -6.114 16.223 -30.280 1.00 15.94 316 PHE A N 1
ATOM 2209 C CA . PHE A 1 283 ? -6.602 15.018 -29.617 1.00 17.03 316 PHE A CA 1
ATOM 2210 C C . PHE A 1 283 ? -8.080 14.701 -29.836 1.00 20.06 316 PHE A C 1
ATOM 2211 O O . PHE A 1 283 ? -8.475 13.541 -29.987 1.00 19.24 316 PHE A O 1
ATOM 2219 N N . TYR A 1 284 ? -8.894 15.761 -29.816 1.00 20.46 317 TYR A N 1
ATOM 2220 C CA . TYR A 1 284 ? -10.328 15.646 -30.000 1.00 20.54 317 TYR A CA 1
ATOM 2221 C C . TYR A 1 284 ? -10.792 16.076 -31.384 1.00 19.83 317 TYR A C 1
ATOM 2222 O O . TYR A 1 284 ? -11.988 16.256 -31.607 1.00 22.39 317 TYR A O 1
ATOM 2231 N N . SER A 1 285 ? -9.866 16.235 -32.338 1.00 18.64 318 SER A N 1
ATOM 2232 C CA . SER A 1 285 ? -10.165 16.536 -33.730 1.00 18.02 318 SER A CA 1
ATOM 2233 C C . SER A 1 285 ? -11.002 15.424 -34.367 1.00 20.24 318 SER A C 1
ATOM 2234 O O . SER A 1 285 ? -10.861 14.266 -33.965 1.00 18.49 318 SER A O 1
ATOM 2237 N N . PRO A 1 286 ? -11.877 15.667 -35.360 1.00 20.02 319 PRO A N 1
ATOM 2238 C CA . PRO A 1 286 ? -12.442 14.619 -36.206 1.00 20.24 319 PRO A CA 1
ATOM 2239 C C . PRO A 1 286 ? -11.431 13.728 -36.920 1.00 19.46 319 PRO A C 1
ATOM 2240 O O . PRO A 1 286 ? -11.772 12.625 -37.336 1.00 19.16 319 PRO A O 1
ATOM 2244 N N . ARG A 1 287 ? -10.184 14.199 -37.052 1.00 18.27 320 ARG A N 1
ATOM 2245 C CA . ARG A 1 287 ? -9.094 13.450 -37.650 1.00 17.13 320 ARG A CA 1
ATOM 2246 C C . ARG A 1 287 ? -8.437 12.551 -36.609 1.00 15.65 320 ARG A C 1
ATOM 2247 O O . ARG A 1 287 ? -7.629 11.711 -36.994 1.00 16.29 320 ARG A O 1
ATOM 2255 N N . SER A 1 288 ? -8.718 12.699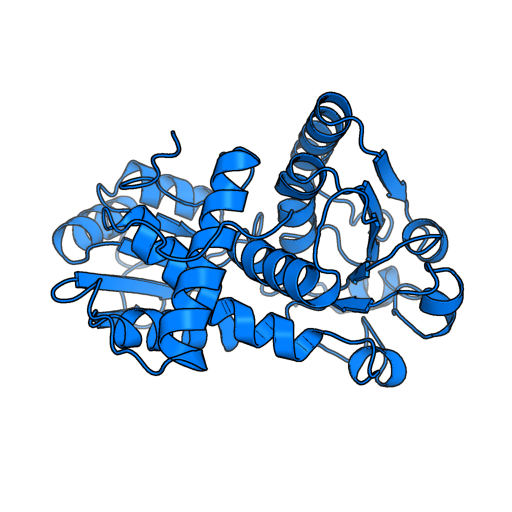 -35.302 1.00 14.85 321 SER A N 1
ATOM 2256 C CA . SER A 1 288 ? -8.144 11.848 -34.265 1.00 15.57 321 SER A CA 1
ATOM 2257 C C . SER A 1 288 ? -8.830 10.490 -34.200 1.00 17.75 321 SER A C 1
ATOM 2258 O O . SER A 1 288 ? -10.043 10.403 -33.993 1.00 17.73 321 SER A O 1
ATOM 2261 N N . LEU A 1 289 ? -8.034 9.423 -34.378 1.00 16.06 322 LEU A N 1
ATOM 2262 C CA . LEU A 1 289 ? -8.547 8.061 -34.343 1.00 15.67 322 LEU A CA 1
ATOM 2263 C C . LEU A 1 289 ? -8.273 7.348 -33.019 1.00 16.11 322 LEU A C 1
ATOM 2264 O O . LEU A 1 289 ? -8.363 6.126 -32.924 1.00 13.68 322 LEU A O 1
ATOM 2269 N N . VAL A 1 290 ? -7.957 8.123 -31.980 1.00 15.20 323 VAL A N 1
ATOM 2270 C CA . VAL A 1 290 ? -7.620 7.641 -30.652 1.00 15.84 323 VAL A CA 1
ATOM 2271 C C . VAL A 1 290 ? -8.628 6.683 -30.016 1.00 16.95 323 VAL A C 1
ATOM 2272 O O . VAL A 1 290 ? -8.239 5.638 -29.489 1.00 15.60 323 VAL A O 1
ATOM 2276 N N . PHE A 1 291 ? -9.930 6.983 -30.070 1.00 16.07 324 PHE A N 1
ATOM 2277 C CA . PHE A 1 291 ? -10.889 6.088 -29.443 1.00 15.20 324 PHE A CA 1
ATOM 2278 C C . PHE A 1 291 ? -11.235 4.875 -30.312 1.00 15.90 324 PHE A C 1
ATOM 2279 O O . PHE A 1 291 ? -11.297 3.785 -29.734 1.00 15.09 324 PHE A O 1
ATOM 2287 N N . PRO A 1 292 ? -11.377 4.908 -31.657 1.00 16.46 325 PRO A N 1
ATOM 2288 C CA . PRO A 1 292 ? -11.328 3.721 -32.524 1.00 15.41 325 PRO A CA 1
ATOM 2289 C C . PRO A 1 292 ? -10.136 2.786 -32.307 1.00 14.95 325 PRO A C 1
ATOM 2290 O O . PRO A 1 292 ? -10.264 1.558 -32.272 1.00 14.33 325 PRO A O 1
ATOM 2294 N N . GLU A 1 293 ? -8.966 3.412 -32.145 1.00 12.54 326 GLU A N 1
ATOM 2295 C CA . GLU A 1 293 ? -7.713 2.738 -31.897 1.00 11.39 326 GLU A CA 1
ATOM 2296 C C . GLU A 1 293 ? -7.774 1.968 -30.587 1.00 12.00 326 GLU A C 1
ATOM 2297 O O . GLU A 1 293 ? -7.435 0.782 -30.553 1.00 13.63 326 GLU A O 1
ATOM 2303 N N . ALA A 1 294 ? -8.232 2.634 -29.511 1.00 11.55 327 ALA A N 1
ATOM 2304 C CA . ALA A 1 294 ? -8.405 2.003 -28.201 1.00 12.22 327 ALA A CA 1
ATOM 2305 C C . ALA A 1 294 ? -9.370 0.825 -28.292 1.00 12.78 327 ALA A C 1
ATOM 2306 O O . ALA A 1 294 ? -9.053 -0.270 -27.822 1.00 12.39 327 ALA A O 1
ATOM 2308 N N . GLU A 1 295 ? -10.506 0.966 -28.989 1.00 14.11 328 GLU A N 1
ATOM 2309 C CA . GLU A 1 295 ? -11.419 -0.162 -29.170 1.00 12.28 328 GLU A CA 1
ATOM 2310 C C . GLU A 1 295 ? -10.742 -1.354 -29.830 1.00 12.59 328 GLU A C 1
ATOM 2311 O O . GLU A 1 295 ? -10.923 -2.489 -29.366 1.00 10.73 328 GLU A O 1
ATOM 2317 N N . ASN A 1 296 ? -9.942 -1.083 -30.880 1.00 11.69 329 ASN A N 1
ATOM 2318 C CA . ASN A 1 296 ? -9.291 -2.171 -31.589 1.00 12.37 329 ASN A CA 1
ATOM 2319 C C . ASN A 1 296 ? -8.217 -2.930 -30.834 1.00 12.05 329 ASN A C 1
ATOM 2320 O O . ASN A 1 296 ? -7.737 -3.949 -31.325 1.00 12.43 329 ASN A O 1
ATOM 2325 N N . ARG A 1 297 ? -7.866 -2.486 -29.613 1.00 12.05 330 ARG A N 1
ATOM 2326 C CA . ARG A 1 297 ? -7.025 -3.271 -28.714 1.00 11.24 330 ARG A CA 1
ATOM 2327 C C . ARG A 1 297 ? -7.744 -4.588 -28.381 1.00 12.25 330 ARG A C 1
ATOM 2328 O O . ARG A 1 297 ? -7.117 -5.644 -28.266 1.00 14.35 330 ARG A O 1
ATOM 2336 N N . LYS A 1 298 ? -9.084 -4.541 -28.277 1.00 11.59 331 LYS A N 1
ATOM 2337 C CA . LYS A 1 298 ? -9.886 -5.704 -27.957 1.00 10.45 331 LYS A CA 1
ATOM 2338 C C . LYS A 1 298 ? -9.955 -6.683 -29.113 1.00 11.80 331 LYS A C 1
ATOM 2339 O O . LYS A 1 298 ? -9.600 -7.842 -28.915 1.00 13.58 331 LYS A O 1
ATOM 2345 N N . TRP A 1 299 ? -10.351 -6.292 -30.332 1.00 11.45 332 TRP A N 1
ATOM 2346 C CA . TRP A 1 299 ? -10.456 -7.258 -31.423 1.00 12.24 332 TRP A CA 1
ATOM 2347 C C . TRP A 1 299 ? -9.095 -7.813 -31.817 1.00 13.10 332 TRP A C 1
ATOM 2348 O O . TRP A 1 299 ? -8.995 -8.991 -32.176 1.00 14.11 332 TRP A O 1
ATOM 2359 N N . THR A 1 300 ? -8.013 -7.033 -31.686 1.00 12.00 333 THR A N 1
ATOM 2360 C CA . THR A 1 300 ? -6.707 -7.585 -31.991 1.00 11.46 333 THR A CA 1
ATOM 2361 C C . THR A 1 300 ? -6.179 -8.518 -30.894 1.00 12.04 333 THR A C 1
ATOM 2362 O O . THR A 1 300 ? -5.573 -9.519 -31.269 1.00 13.54 333 THR A O 1
ATOM 2366 N N . ILE A 1 301 ? -6.365 -8.323 -29.572 1.00 11.23 334 ILE A N 1
ATOM 2367 C CA . ILE A 1 301 ? -5.844 -9.305 -28.624 1.00 12.46 334 ILE A CA 1
ATOM 2368 C C . ILE A 1 301 ? -6.653 -10.603 -28.701 1.00 12.89 334 ILE A C 1
ATOM 2369 O O . ILE A 1 301 ? -6.098 -11.681 -28.490 1.00 12.20 334 ILE A O 1
ATOM 2374 N N . MET A 1 302 ? -7.941 -10.535 -29.093 1.00 14.07 335 MET A N 1
ATOM 2375 C CA . MET A 1 302 ? -8.779 -11.715 -29.308 1.00 14.30 335 MET A CA 1
ATOM 2376 C C . MET A 1 302 ? -8.191 -12.532 -30.445 1.00 15.86 335 MET A C 1
ATOM 2377 O O . MET A 1 302 ? -8.050 -13.750 -30.325 1.00 17.31 335 MET A O 1
ATOM 2382 N N . ALA A 1 303 ? -7.798 -11.854 -31.542 1.00 14.55 336 ALA A N 1
ATOM 2383 C CA . ALA A 1 303 ? -7.171 -12.520 -32.671 1.00 14.39 336 ALA A CA 1
ATOM 2384 C C . ALA A 1 303 ? -5.830 -13.125 -32.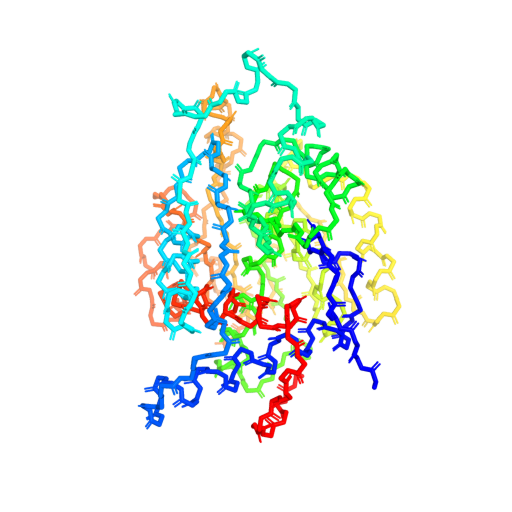306 1.00 13.97 336 ALA A C 1
ATOM 2385 O O . ALA A 1 303 ? -5.529 -14.222 -32.775 1.00 15.83 336 ALA A O 1
ATOM 2387 N N . VAL A 1 304 ? -5.017 -12.450 -31.475 1.00 13.54 337 VAL A N 1
ATOM 2388 C CA . VAL A 1 304 ? -3.742 -13.012 -31.027 1.00 14.59 337 VAL A CA 1
ATOM 2389 C C . VAL A 1 304 ? -3.967 -14.341 -30.309 1.00 12.91 337 VAL A C 1
ATOM 2390 O O . VAL A 1 304 ? -3.390 -15.354 -30.695 1.00 12.76 337 VAL A O 1
ATOM 2394 N N . MET A 1 305 ? -4.862 -14.341 -29.311 1.00 13.27 338 MET A N 1
ATOM 2395 C CA . MET A 1 305 ? -5.186 -15.522 -28.535 1.00 13.25 338 MET A CA 1
ATOM 2396 C C . MET A 1 305 ? -5.770 -16.636 -29.386 1.00 14.06 338 MET A C 1
ATOM 2397 O O . MET A 1 305 ? -5.366 -17.793 -29.235 1.00 15.23 338 MET A O 1
ATOM 2402 N N . VAL A 1 306 ? -6.696 -16.335 -30.306 1.00 14.07 339 VAL A N 1
ATOM 2403 C CA . VAL A 1 306 ? -7.260 -17.364 -31.173 1.00 14.44 339 VAL A CA 1
ATOM 2404 C C . VAL A 1 306 ? -6.169 -17.957 -32.064 1.00 15.70 339 VAL A C 1
ATOM 2405 O O . VAL A 1 306 ? -6.083 -19.181 -32.192 1.00 15.49 339 VAL A O 1
ATOM 2409 N N . SER A 1 307 ? -5.281 -17.128 -32.642 1.00 15.26 340 SER A N 1
ATOM 2410 C CA . SER A 1 307 ? -4.235 -17.645 -33.521 1.00 18.23 340 SER A CA 1
ATOM 2411 C C . SER A 1 307 ? -3.133 -18.433 -32.808 1.00 17.08 340 SER A C 1
ATOM 2412 O O . SER A 1 307 ? -2.557 -19.366 -33.381 1.00 17.69 340 SER A O 1
ATOM 2415 N N . LEU A 1 308 ? -2.837 -18.121 -31.547 1.00 17.50 341 LEU A N 1
ATOM 2416 C CA . LEU A 1 308 ? -1.813 -18.861 -30.816 1.00 18.44 341 LEU A CA 1
ATOM 2417 C C . LEU A 1 308 ? -2.345 -20.122 -30.124 1.00 19.85 341 LEU A C 1
ATOM 2418 O O . LEU A 1 308 ? -1.570 -21.039 -29.842 1.00 20.70 341 LEU A O 1
ATOM 2423 N N . LEU A 1 309 ? -3.666 -20.241 -29.905 1.00 17.84 342 LEU A N 1
ATOM 2424 C CA . LEU A 1 309 ? -4.260 -21.365 -29.176 1.00 17.21 342 LEU A CA 1
ATOM 2425 C C . LEU A 1 309 ? -5.203 -22.285 -29.940 1.00 18.38 342 LEU A C 1
ATOM 2426 O O . LEU A 1 309 ? -5.614 -23.322 -29.403 1.00 19.73 342 LEU A O 1
ATOM 2431 N N . THR A 1 310 ? -5.621 -21.935 -31.164 1.00 16.74 343 THR A N 1
ATOM 2432 C CA . THR A 1 310 ? -6.565 -22.766 -31.900 1.00 16.71 343 THR A CA 1
ATOM 2433 C C . THR A 1 310 ? -6.118 -22.943 -33.348 1.00 17.84 343 THR A C 1
ATOM 2434 O O . THR A 1 310 ? -5.083 -22.442 -33.786 1.00 17.97 343 THR A O 1
ATOM 2438 N N . ASP A 1 311 ? -6.934 -23.678 -34.098 1.00 18.89 344 ASP A N 1
ATOM 2439 C CA . ASP A 1 311 ? -6.741 -23.839 -35.529 1.00 21.87 344 ASP A CA 1
ATOM 2440 C C . ASP A 1 311 ? -7.883 -23.172 -36.291 1.00 20.08 344 ASP A C 1
ATOM 2441 O O . ASP A 1 311 ? -8.212 -23.551 -37.410 1.00 18.86 344 ASP A O 1
ATOM 2446 N N . TYR A 1 312 ? -8.503 -22.143 -35.702 1.00 19.55 345 TYR A N 1
ATOM 2447 C CA . TYR A 1 312 ? -9.560 -21.400 -36.363 1.00 20.40 345 TYR A CA 1
ATOM 2448 C C . TYR A 1 312 ? -9.064 -20.680 -37.622 1.00 21.80 345 TYR A C 1
ATOM 2449 O O . TYR A 1 312 ? -8.004 -20.053 -37.641 1.00 22.76 345 TYR A O 1
ATOM 2458 N N . SER A 1 313 ? -9.842 -20.776 -38.699 1.00 22.45 346 SER A N 1
ATOM 2459 C CA . SER A 1 313 ? -9.531 -20.104 -39.954 1.00 24.01 346 SER A CA 1
ATOM 2460 C C . SER A 1 313 ? -10.476 -18.930 -40.139 1.00 21.66 346 SER A C 1
ATOM 2461 O O . SER A 1 313 ? -11.686 -19.143 -40.058 1.00 20.88 346 SER A O 1
ATOM 2464 N N . PRO A 1 314 ? -10.029 -17.695 -40.414 1.00 22.68 347 PRO A N 1
ATOM 2465 C CA . PRO A 1 314 ? -10.897 -16.565 -40.757 1.00 22.86 347 PRO A CA 1
ATOM 2466 C C . PRO A 1 314 ? -11.909 -16.879 -41.858 1.00 22.41 347 PRO A C 1
ATOM 2467 O O . PRO A 1 314 ? -11.518 -17.444 -42.876 1.00 23.02 347 PRO A O 1
ATOM 2471 N N . GLN A 1 315 ? -13.203 -16.594 -41.654 1.00 22.42 348 GLN A N 1
ATOM 2472 C CA . GLN A 1 315 ? -14.219 -16.751 -42.690 1.00 23.75 348 GLN A CA 1
ATOM 2473 C C . GLN A 1 315 ? -14.280 -15.529 -43.605 1.00 24.33 348 GLN A C 1
ATOM 2474 O O . GLN A 1 315 ? -14.691 -15.623 -44.766 1.00 24.28 348 GLN A O 1
ATOM 2480 N N . LEU A 1 316 ? -13.878 -14.361 -43.082 1.00 22.44 349 LEU A N 1
ATOM 2481 C CA . LEU A 1 316 ? -13.883 -13.112 -43.822 1.00 21.48 349 LEU A CA 1
ATOM 2482 C C . LEU A 1 316 ? -12.898 -13.123 -44.979 1.00 21.70 349 LEU A C 1
ATOM 2483 O O . LEU A 1 316 ? -11.864 -13.793 -44.950 1.00 20.77 349 LEU A O 1
ATOM 2488 N N . GLN A 1 317 ? -13.255 -12.368 -46.021 1.00 22.74 350 GLN A N 1
ATOM 2489 C CA . GLN A 1 317 ? -12.363 -12.083 -47.142 1.00 24.74 350 GLN A CA 1
ATOM 2490 C C . GLN A 1 317 ? -11.149 -11.345 -46.566 1.00 23.56 350 GLN A C 1
ATOM 2491 O O . GLN A 1 317 ? -11.336 -10.519 -45.663 1.00 20.90 350 GLN A O 1
ATOM 2497 N N . LYS A 1 318 ? -9.909 -11.625 -47.006 1.00 21.53 351 LYS A N 1
ATOM 2498 C CA . LYS A 1 318 ? -8.745 -10.915 -46.487 1.00 21.46 351 LYS A CA 1
ATOM 2499 C C . LYS A 1 318 ? -8.858 -9.417 -46.816 1.00 22.22 351 LYS A C 1
ATOM 2500 O O . LYS A 1 318 ? -9.135 -9.060 -47.967 1.00 21.52 351 LYS A O 1
ATOM 2506 N N . PRO A 1 319 ? -8.731 -8.502 -45.833 1.00 21.19 352 PRO A N 1
ATOM 2507 C CA . PRO A 1 319 ? -8.662 -7.072 -46.080 1.00 20.75 352 PRO A CA 1
ATOM 2508 C C . PRO A 1 319 ? -7.495 -6.651 -46.957 1.00 20.97 352 PRO A C 1
ATOM 2509 O O . PRO A 1 319 ? -6.475 -7.341 -47.044 1.00 19.86 352 PRO A O 1
ATOM 2513 N N . LYS A 1 320 ? -7.686 -5.540 -47.674 1.00 20.04 353 LYS A N 1
ATOM 2514 C CA . LYS A 1 320 ? -6.617 -4.994 -48.492 1.00 21.34 353 LYS A CA 1
ATOM 2515 C C . LYS A 1 320 ? -5.609 -4.274 -47.606 1.00 19.22 353 LYS A C 1
ATOM 2516 O O . LYS A 1 320 ? -5.954 -3.377 -46.837 1.00 17.71 353 LYS A O 1
ATOM 2522 N N . PHE A 1 321 ? -4.353 -4.694 -47.697 1.00 18.93 354 PHE A N 1
ATOM 2523 C CA . PHE A 1 321 ? -3.274 -4.035 -46.972 1.00 22.02 354 PHE A CA 1
ATOM 2524 C C . PHE A 1 321 ? -2.369 -3.297 -47.964 1.00 25.33 354 PHE A C 1
ATOM 2525 O O . PHE A 1 321 ? -2.141 -2.112 -47.787 1.00 23.37 354 PHE A O 1
#

Foldseek 3Di:
DDAQAQEAALALLVDFLVNLLQLLQQLVLLCCVCVPVVDQALLQAPFEEEEEEADDDDLLVVLQQVLQVSNRYHYDYDYPVHDCPPPNDDLLVVLDVCQVVGQEYEYAEADSVSQVSSSVNHSHYYYYSHYFAAHQLLVSLVVSLVCVVVLAQAAAEEFEFAALTHHVLRCLSHQLSRNYAFAYAYFDVRHHDPVSVVVSVVSCVVSVYYYHY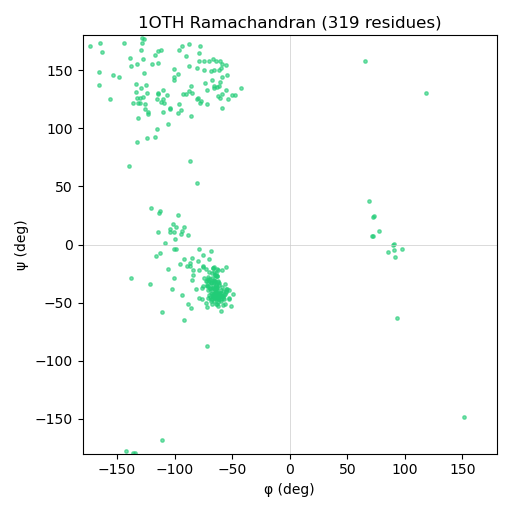YNALLRSQAQHQEYEYEDNQDPPRVVCPVVSLVRCPPRADEVVSVVRYHPNHAYEYSDDDDCRRYHPCRCVPPRYCHVSSSVSSNSSVSSVCSSHHHPDDRPDDRGHD

CATH classification: 3.40.50.1370 (+1 more: 3.40.50.1370)

GO terms:
  GO:0005759 mitochondrial matrix (C, EXP)
  GO:0004585 ornithine carbamoyltransferase activity (F, EXP)
  GO:0005739 mitochondrion (C, HTP)
  GO:0005759 mitochondrial matrix (C, TAS)
  GO:0005829 cytosol (C, TAS)
  GO:0005739 mitochondrion (C, IDA)
  GO:0004585 ornithine carbamoyltransferase activity (F, IDA)
  GO:0019240 citrulline biosynthetic process (P, IDA)
  GO:0006593 L-ornithine catabolic process (P, IDA)
  GO:0000050 urea cycle (P, IDA)
  GO:0097272 ammonium homeostasis (P, IMP)

Organism: Homo sapiens (NCBI:txid9606)

Nearest PDB structures (foldseek):
  1c9y-assembly1_A  TM=1.003E+00  e=1.074E-67  Homo sapiens
  1fb5-assembly1_A  TM=9.773E-01  e=4.748E-57  Ovis aries
  4nf2-assembly1_C  TM=9.692E-01  e=1.549E-34  Bacillus anthracis str. 'Ames Ancestor'
  8qev-assembly1_A  TM=9.620E-01  e=3.898E-33  Arabidopsis thaliana
  8qev-assembly1_C  TM=9.627E-01  e=1.056E-32  Arabidopsis thaliana

B-factor: mean 21.21, std 8.77, range [2.0, 68.0]

Radius of gyration: 19.09 Å; Cα contacts (8 Å, |Δi|>4): 650; chains: 1; bounding box: 44×50×48 Å